Protein AF-A0A9E4PR63-F1 (afdb_monomer_lite)

pLDDT: mean 85.15, std 15.49, range [32.88, 98.56]

Secondary structure (DSSP, 8-state):
-HHHHHHHHHHHHHHHHHHHHHHHHHHHHHHHHHHHHHHHHHHHHHHHHHHHHHHHHHHHHHHHHHHHHHHHHHH-S---HHHHHHHHHHHHHH-TTEEEEEEEE-EETTTHHHHHHHHHHTT-TT---EEE-TTS-EEEPPP-SEE-B--EEES-TT-GGGTTBBGGGSHHHHHHHHHHHHHTS-EEPSSB--TT--SS--EEEEEEEEEPTTS--SSHHHHHHHEEEEEEEEEEHHHHHHHHHHHT---TTSPPPEEEEEETTS-GGG-EEEES-GGGGSTTSPPPSSEEEEEEEETTEEEEEEEE-S-SS--HHHHHHHHHHHHT-

Sequence (329 aa):
MISRLHLQGYYARVLLAAATGSVLSVGAFILILNFERNDIEENFQRTAGDRALALEHSIADNVEALEDIQSLYKASKDVERDEFRAFIEHELEESPGIQALEWIPRVLASERAAHEGAARKDGFPEYRIAERQTQGTMVPAGVREEYFPVYYVEPYEGNEAALGFDLASNPVRLEALNKSRDTGQGVATARITLVQETEDQFGFLVFQPIYRKGFPAETVAQRRENLAGFALGVFRITDMLEASLAQSSVETGGPGLDVSLYDRSAPREQQLLFTTNPVNGTAGQAPPHLSLSRTFDVAGRTWELVLASPDAGLSVWSIWQAWAALAGG

Foldseek 3Di:
DVVVVVVVVVVVVVVVVVVVVVVVLVVVLVVVVVVVVVVVQVVQCVVVVVLVVLLVVLLVLLLCLQVQVLVVQQVDPDAAQVNVQVSCVVVCVVNQQFPKKFWWFKAFLVCQVVLQVVLCVSPCVPAHQWEADPVLDTDHDDRDRIFGAGRHIPPCVLVVQRHNYGLCNDPQSVVQQLVCLQVQFKAKTFWDDDSSDPDPFTKMKIWHWHFAHPFDRPHSVSSVVGTGHTIMTIGTLVRSSVVSVVVPCPDPPDQDKWKWKFFPQDDPVRGTRDTPDPVQPDDPDDPAPHKDKDWDDDRNIIMIMMIGGPDPDDPPVVVVVSVVSVVVD

Radius of gyration: 30.5 Å; chains: 1; bounding box: 94×41×94 Å

Structure (mmCIF, N/CA/C/O backbone):
data_AF-A0A9E4PR63-F1
#
_entry.id   AF-A0A9E4PR63-F1
#
loop_
_atom_site.group_PDB
_atom_site.id
_atom_site.type_symbol
_atom_site.label_atom_id
_atom_site.label_alt_id
_atom_site.label_comp_id
_atom_site.label_asym_id
_atom_site.label_entity_id
_atom_site.label_seq_id
_atom_site.pdbx_PDB_ins_code
_atom_site.Cartn_x
_atom_site.Cartn_y
_atom_site.Cartn_z
_atom_site.occupancy
_atom_site.B_iso_or_equiv
_atom_site.auth_seq_id
_atom_site.auth_comp_id
_atom_site.auth_asym_id
_atom_site.auth_atom_id
_atom_site.pdbx_PDB_model_num
ATOM 1 N N . MET A 1 1 ? 66.408 -1.757 -68.295 1.00 53.34 1 MET A N 1
ATOM 2 C CA . MET A 1 1 ? 66.485 -1.483 -66.838 1.00 53.34 1 MET A CA 1
ATOM 3 C C . MET A 1 1 ? 65.610 -0.295 -66.402 1.00 53.34 1 MET A C 1
ATOM 5 O O . MET A 1 1 ? 64.990 -0.388 -65.354 1.00 53.34 1 MET A O 1
ATOM 9 N N . ILE A 1 2 ? 65.457 0.757 -67.222 1.00 55.44 2 ILE A N 1
ATOM 10 C CA . ILE A 1 2 ? 64.658 1.972 -66.922 1.00 55.44 2 ILE A CA 1
ATOM 11 C C . ILE A 1 2 ? 63.132 1.711 -66.812 1.00 55.44 2 ILE A C 1
ATOM 13 O O . ILE A 1 2 ? 62.450 2.336 -66.007 1.00 55.44 2 ILE A O 1
ATOM 17 N N . SER A 1 3 ? 62.594 0.723 -67.537 1.00 59.06 3 SER A N 1
ATOM 18 C CA . SER A 1 3 ? 61.158 0.371 -67.513 1.00 59.06 3 SER A CA 1
ATOM 19 C C . SER A 1 3 ? 60.666 -0.226 -66.176 1.00 59.06 3 SER A C 1
ATOM 21 O O . SER A 1 3 ? 59.530 0.031 -65.785 1.00 59.06 3 SER A O 1
ATOM 23 N N . ARG A 1 4 ? 61.509 -0.949 -65.417 1.00 57.03 4 ARG A N 1
ATOM 24 C CA . ARG A 1 4 ? 61.112 -1.526 -64.112 1.00 57.03 4 ARG A CA 1
ATOM 25 C C . ARG A 1 4 ? 60.970 -0.472 -63.007 1.00 57.03 4 ARG A C 1
ATOM 27 O O . ARG A 1 4 ? 60.071 -0.595 -62.186 1.00 57.03 4 ARG A O 1
ATOM 34 N N . LEU A 1 5 ? 61.803 0.573 -63.018 1.00 60.34 5 LEU A N 1
ATOM 35 C CA . LEU A 1 5 ? 61.769 1.661 -62.027 1.00 60.34 5 LEU A CA 1
ATOM 36 C C . LEU A 1 5 ? 60.506 2.529 -62.155 1.00 60.34 5 LEU A C 1
ATOM 38 O O . LEU A 1 5 ? 59.887 2.865 -61.148 1.00 60.34 5 LEU A O 1
ATOM 42 N N . HIS A 1 6 ? 60.071 2.829 -63.384 1.00 63.53 6 HIS A N 1
ATOM 43 C CA . HIS A 1 6 ? 58.809 3.545 -63.616 1.00 63.53 6 HIS A CA 1
ATOM 44 C C . HIS A 1 6 ? 57.580 2.725 -63.205 1.00 63.53 6 HIS A C 1
ATOM 46 O O . HIS A 1 6 ? 56.648 3.271 -62.615 1.00 63.53 6 HIS A O 1
ATOM 52 N N . LEU A 1 7 ? 57.597 1.415 -63.466 1.00 66.88 7 LEU A N 1
ATOM 53 C CA . LEU A 1 7 ? 56.509 0.517 -63.084 1.00 66.88 7 LEU A CA 1
ATOM 54 C C . LEU A 1 7 ? 56.395 0.394 -61.553 1.00 66.88 7 LEU A C 1
ATOM 56 O O . LEU A 1 7 ? 55.298 0.439 -61.005 1.00 66.88 7 LEU A O 1
ATOM 60 N N . GLN A 1 8 ? 57.529 0.324 -60.850 1.00 73.81 8 GLN A N 1
ATOM 61 C CA . GLN A 1 8 ? 57.582 0.239 -59.388 1.00 73.81 8 GLN A CA 1
ATOM 62 C C . GLN A 1 8 ? 57.053 1.514 -58.704 1.00 73.81 8 GLN A C 1
ATOM 64 O O . GLN A 1 8 ? 56.315 1.423 -57.725 1.00 73.81 8 GLN A O 1
ATOM 69 N N . GLY A 1 9 ? 57.353 2.699 -59.252 1.00 79.50 9 GLY A N 1
ATOM 70 C CA . GLY A 1 9 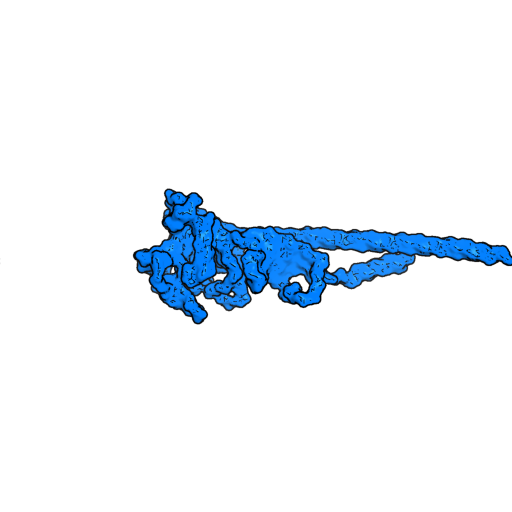? 56.802 3.970 -58.764 1.00 79.50 9 GLY A CA 1
ATOM 71 C C . GLY A 1 9 ? 55.295 4.129 -59.008 1.00 79.50 9 GLY A C 1
ATOM 72 O O . GLY A 1 9 ? 54.605 4.738 -58.192 1.00 79.50 9 GLY A O 1
ATOM 73 N N . TYR A 1 10 ? 54.767 3.558 -60.095 1.00 80.25 10 TYR A N 1
ATOM 74 C CA . TYR A 1 10 ? 53.327 3.527 -60.370 1.00 80.25 10 TYR A CA 1
ATOM 75 C C . TYR A 1 10 ? 52.579 2.643 -59.362 1.00 80.25 10 TYR A C 1
ATOM 77 O O . TYR A 1 10 ? 51.645 3.119 -58.717 1.00 80.25 10 TYR A O 1
ATOM 85 N N . TYR A 1 11 ? 53.037 1.404 -59.142 1.00 83.81 11 TYR A N 1
ATOM 86 C CA . TYR A 1 11 ? 52.425 0.507 -58.154 1.00 83.81 11 TYR A CA 1
ATOM 87 C C . TYR A 1 11 ? 52.483 1.075 -56.732 1.00 83.81 11 TYR A C 1
ATOM 89 O O . TYR A 1 11 ? 51.506 0.962 -55.999 1.00 83.81 11 TYR A O 1
ATOM 97 N N . ALA A 1 12 ? 53.574 1.750 -56.352 1.00 84.44 12 ALA A N 1
ATOM 98 C CA . ALA A 1 12 ? 53.681 2.397 -55.043 1.00 84.44 12 ALA A CA 1
ATOM 99 C C . ALA A 1 12 ? 52.611 3.486 -54.825 1.00 84.44 12 ALA A C 1
ATOM 101 O O . ALA A 1 12 ? 52.048 3.584 -53.738 1.00 84.44 12 ALA A O 1
ATOM 102 N N . ARG A 1 13 ? 52.286 4.280 -55.857 1.00 87.81 13 ARG A N 1
ATOM 103 C CA . ARG A 1 13 ? 51.234 5.312 -55.783 1.00 87.81 13 ARG A CA 1
ATOM 104 C C . ARG A 1 13 ? 49.835 4.707 -55.692 1.00 87.81 13 ARG A C 1
ATOM 106 O O . ARG A 1 13 ? 49.020 5.204 -54.922 1.00 87.81 13 ARG A O 1
ATOM 113 N N . VAL A 1 14 ? 49.575 3.634 -56.441 1.00 89.38 14 VAL A N 1
ATOM 114 C CA . VAL A 1 14 ? 48.296 2.905 -56.387 1.00 89.38 14 VAL A CA 1
ATOM 115 C C . VAL A 1 14 ? 48.096 2.265 -55.013 1.00 89.38 14 VAL A C 1
ATOM 117 O O . VAL A 1 14 ? 47.033 2.419 -54.420 1.00 89.38 14 VAL A O 1
ATOM 120 N N . LEU A 1 15 ? 49.129 1.611 -54.471 1.00 90.62 15 LEU A N 1
ATOM 121 C CA . LEU A 1 15 ? 49.080 1.014 -53.135 1.00 90.62 15 LEU A CA 1
ATOM 122 C C . LEU A 1 15 ? 48.884 2.065 -52.039 1.00 90.62 15 LEU A C 1
ATOM 124 O O . LEU A 1 15 ? 48.110 1.833 -51.118 1.00 90.62 15 LEU A O 1
ATOM 128 N N . LEU A 1 16 ? 49.537 3.227 -52.147 1.00 92.25 16 LEU A N 1
ATOM 129 C CA . LEU A 1 16 ? 49.348 4.323 -51.199 1.00 92.25 16 LEU A CA 1
ATOM 130 C C . LEU A 1 16 ? 47.910 4.856 -51.237 1.00 92.25 16 LEU A C 1
ATOM 132 O O . LEU A 1 16 ? 47.292 4.991 -50.189 1.00 92.25 16 LEU A O 1
ATOM 136 N N . ALA A 1 17 ? 47.365 5.106 -52.431 1.00 92.06 17 ALA A N 1
ATOM 137 C CA . ALA A 1 17 ? 45.987 5.566 -52.587 1.00 92.06 17 ALA A CA 1
ATOM 138 C C . ALA A 1 17 ? 44.977 4.550 -52.025 1.00 92.06 17 ALA A C 1
ATOM 140 O O . ALA A 1 17 ? 44.076 4.931 -51.281 1.00 92.06 17 ALA A O 1
ATOM 141 N N . ALA A 1 18 ? 45.170 3.258 -52.313 1.00 90.62 18 ALA A N 1
ATOM 142 C CA . ALA A 1 18 ? 44.334 2.185 -51.779 1.00 90.62 18 ALA A CA 1
ATOM 143 C C . ALA A 1 18 ? 44.428 2.079 -50.245 1.00 90.62 18 ALA A C 1
ATOM 145 O O . ALA A 1 18 ? 43.411 1.914 -49.571 1.00 90.62 18 ALA A O 1
ATOM 146 N N . ALA A 1 19 ? 45.631 2.223 -49.678 1.00 92.50 19 ALA A N 1
ATOM 147 C CA . ALA A 1 19 ? 45.837 2.220 -48.233 1.00 92.50 19 ALA A CA 1
ATOM 148 C C . ALA A 1 19 ? 45.161 3.422 -47.559 1.00 92.50 19 ALA A C 1
ATOM 150 O O . ALA A 1 19 ? 44.486 3.256 -46.547 1.00 92.50 19 ALA A O 1
ATOM 151 N N . THR A 1 20 ? 45.282 4.622 -48.134 1.00 93.75 20 THR A N 1
ATOM 152 C CA . THR A 1 20 ? 44.609 5.824 -47.623 1.00 93.75 20 THR A CA 1
ATOM 153 C C . THR A 1 20 ? 43.090 5.691 -47.691 1.00 93.75 20 THR A C 1
ATOM 155 O O . THR A 1 20 ? 42.427 5.975 -46.698 1.00 93.75 20 THR A O 1
ATOM 158 N N . GLY A 1 21 ? 42.541 5.208 -48.812 1.00 93.62 21 GLY A N 1
ATOM 159 C CA . GLY A 1 21 ? 41.107 4.936 -48.940 1.00 93.62 21 GLY A CA 1
ATOM 160 C C . GLY A 1 21 ? 40.619 3.938 -47.891 1.00 93.62 21 GLY A C 1
ATOM 161 O O . GLY A 1 21 ? 39.658 4.215 -47.185 1.00 93.62 21 GLY A O 1
ATOM 162 N N . SER A 1 22 ? 41.352 2.839 -47.693 1.00 92.50 22 SER A N 1
ATOM 163 C CA . SER A 1 22 ? 41.016 1.825 -46.683 1.00 92.50 22 SER A CA 1
ATOM 164 C C . SER A 1 22 ? 41.018 2.394 -45.261 1.00 92.50 22 SER A C 1
ATOM 166 O O . SER A 1 22 ? 40.100 2.129 -44.493 1.00 92.50 22 SER A O 1
ATOM 168 N N . VAL A 1 23 ? 42.020 3.207 -44.906 1.00 94.56 23 VAL A N 1
ATOM 169 C CA . VAL A 1 23 ? 42.099 3.851 -43.583 1.00 94.56 23 VAL A CA 1
ATOM 170 C C . VAL A 1 23 ? 40.949 4.834 -43.374 1.00 94.56 23 VAL A C 1
ATOM 172 O O . VAL A 1 23 ? 40.361 4.850 -42.294 1.00 94.56 23 VAL A O 1
ATOM 175 N N . LEU A 1 24 ? 40.601 5.628 -44.390 1.00 93.94 24 LEU A N 1
ATOM 176 C CA . LEU A 1 24 ? 39.474 6.559 -44.314 1.00 93.94 24 LEU A CA 1
ATOM 177 C C . LEU A 1 24 ? 38.140 5.819 -44.176 1.00 93.94 24 LEU A C 1
ATOM 179 O O . LEU A 1 24 ? 37.345 6.192 -43.317 1.00 93.94 24 LEU A O 1
ATOM 183 N N . SER A 1 25 ? 37.918 4.750 -44.944 1.00 90.75 25 SER A N 1
ATOM 184 C CA . SER A 1 25 ? 36.696 3.943 -44.855 1.00 90.75 25 SER A CA 1
ATOM 185 C C . SER A 1 25 ? 36.571 3.236 -43.507 1.00 90.75 25 SER A C 1
ATOM 187 O O . SER A 1 25 ? 35.507 3.277 -42.898 1.00 90.75 25 SER A O 1
ATOM 189 N N . VAL A 1 26 ? 37.656 2.648 -42.987 1.00 91.06 26 VAL A N 1
ATOM 190 C CA . VAL A 1 26 ? 37.665 2.035 -41.646 1.00 91.06 26 VAL A CA 1
ATOM 191 C C . VAL A 1 26 ? 37.441 3.090 -40.560 1.00 91.06 26 VAL A C 1
ATOM 193 O O . VAL A 1 26 ? 36.681 2.852 -39.626 1.00 91.06 26 VAL A O 1
ATOM 196 N N . GLY A 1 27 ? 38.055 4.270 -40.681 1.00 91.69 27 GLY A N 1
ATOM 197 C CA . GLY A 1 27 ? 37.845 5.378 -39.749 1.00 91.69 27 GLY A CA 1
ATOM 198 C C . GLY A 1 27 ? 36.398 5.877 -39.746 1.00 91.69 27 GLY A C 1
ATOM 199 O O . GLY A 1 27 ? 35.803 6.010 -38.679 1.00 91.69 27 GLY A O 1
ATOM 200 N N . ALA A 1 28 ? 35.811 6.092 -40.926 1.00 87.56 28 ALA A N 1
ATOM 201 C CA . ALA A 1 28 ? 34.408 6.473 -41.076 1.00 87.56 28 ALA A CA 1
ATOM 202 C C . ALA A 1 28 ? 33.469 5.398 -40.512 1.00 87.56 28 ALA A C 1
ATOM 204 O O . ALA A 1 28 ? 32.545 5.724 -39.776 1.00 87.56 28 ALA A O 1
ATOM 205 N N . PHE A 1 29 ? 33.753 4.122 -40.781 1.00 83.00 29 PHE A N 1
ATOM 206 C CA . PHE A 1 29 ? 33.003 2.994 -40.233 1.00 83.00 29 PHE A CA 1
ATOM 207 C C . PHE A 1 29 ? 33.039 2.962 -38.698 1.00 83.00 29 PHE A 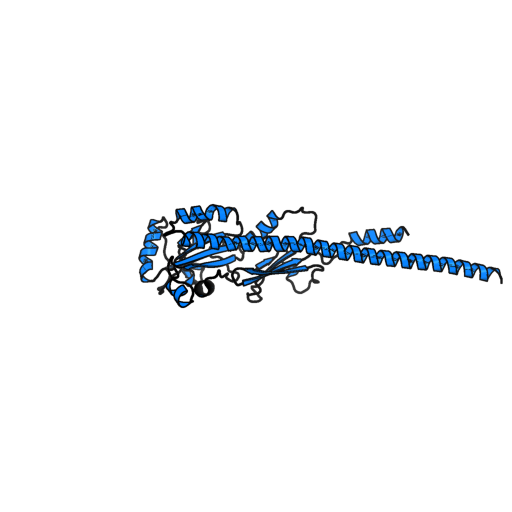C 1
ATOM 209 O O . PHE A 1 29 ? 31.994 2.848 -38.069 1.00 83.00 29 PHE A O 1
ATOM 216 N N . ILE A 1 30 ? 34.211 3.140 -38.078 1.00 84.00 30 ILE A N 1
ATOM 217 C CA . ILE A 1 30 ? 34.334 3.201 -36.611 1.00 84.00 30 ILE A CA 1
ATOM 218 C C . ILE A 1 30 ? 33.560 4.397 -36.037 1.00 84.00 30 ILE A C 1
ATOM 220 O O . ILE A 1 30 ? 32.917 4.265 -34.997 1.00 84.00 30 ILE A O 1
ATOM 224 N N . LEU A 1 31 ? 33.601 5.561 -36.695 1.00 88.00 31 LEU A N 1
ATOM 225 C CA . LEU A 1 31 ? 32.847 6.740 -36.260 1.00 88.00 31 LEU A CA 1
ATOM 226 C C . LEU A 1 31 ? 31.333 6.523 -36.353 1.00 88.00 31 LEU A C 1
ATOM 228 O O . LEU A 1 31 ? 30.631 6.873 -35.409 1.00 88.00 31 LEU A O 1
ATOM 232 N N . ILE A 1 32 ? 30.851 5.919 -37.443 1.00 85.06 32 ILE A N 1
ATOM 233 C CA . ILE A 1 32 ? 29.434 5.576 -37.628 1.00 85.06 32 ILE A CA 1
ATOM 234 C C . ILE A 1 32 ? 28.992 4.578 -36.558 1.00 85.06 32 ILE A C 1
ATOM 236 O O . ILE A 1 32 ? 28.011 4.837 -35.873 1.00 85.06 32 ILE A O 1
ATOM 240 N N . LEU A 1 33 ? 29.759 3.508 -36.326 1.00 80.62 33 LEU A N 1
ATOM 241 C CA . LEU A 1 33 ? 29.443 2.531 -35.280 1.00 80.62 33 LEU A CA 1
ATOM 242 C C . LEU A 1 33 ? 29.401 3.154 -33.879 1.00 80.62 33 LEU A C 1
ATOM 244 O O . LEU A 1 33 ? 28.540 2.807 -33.072 1.00 80.62 33 LEU A O 1
ATOM 248 N N . ASN A 1 34 ? 30.327 4.064 -33.568 1.00 82.38 34 ASN A N 1
ATOM 249 C CA . ASN A 1 34 ? 30.332 4.758 -32.280 1.00 82.38 34 ASN A CA 1
ATOM 250 C C . ASN A 1 34 ? 29.136 5.708 -32.144 1.00 82.38 34 ASN A C 1
ATOM 252 O O . ASN A 1 34 ? 28.550 5.789 -31.068 1.00 82.38 34 ASN A O 1
ATOM 256 N N . PHE A 1 35 ? 28.775 6.415 -33.218 1.00 79.12 35 PHE A N 1
ATOM 257 C CA . PHE A 1 35 ? 27.614 7.300 -33.232 1.00 79.12 35 PHE A CA 1
ATOM 258 C C . PHE A 1 35 ? 26.311 6.511 -33.066 1.00 79.12 35 PHE A C 1
ATOM 260 O O . PHE A 1 35 ? 25.528 6.836 -32.183 1.00 79.12 35 PHE A O 1
ATOM 267 N N . GLU A 1 36 ? 26.127 5.433 -33.832 1.00 78.81 36 GLU A N 1
ATOM 268 C CA . GLU A 1 36 ? 24.973 4.532 -33.711 1.00 78.81 36 GLU A CA 1
ATOM 269 C C . GLU A 1 36 ? 24.860 3.947 -32.301 1.00 78.81 36 GLU A C 1
ATOM 271 O O . GLU A 1 36 ? 23.777 3.923 -31.725 1.00 78.81 36 GLU A O 1
ATOM 276 N N . ARG A 1 37 ? 25.977 3.514 -31.703 1.00 79.31 37 ARG A N 1
ATOM 277 C CA . ARG A 1 37 ? 25.971 2.979 -30.337 1.00 79.31 37 ARG A CA 1
ATOM 278 C C . ARG A 1 37 ? 25.548 4.024 -29.304 1.00 79.31 37 ARG A C 1
ATOM 280 O O . ARG A 1 37 ? 24.780 3.692 -28.406 1.00 79.31 37 ARG A O 1
ATOM 287 N N . ASN A 1 38 ? 26.058 5.249 -29.415 1.00 82.69 38 ASN A N 1
ATOM 288 C CA . ASN A 1 38 ? 25.698 6.331 -28.499 1.00 82.69 38 ASN A CA 1
ATOM 289 C C . ASN A 1 38 ? 24.229 6.734 -28.663 1.00 82.69 38 ASN A C 1
ATOM 291 O O . ASN A 1 38 ? 23.546 6.915 -27.664 1.00 82.69 38 ASN A O 1
ATOM 295 N N . ASP A 1 39 ? 23.739 6.821 -29.900 1.00 80.81 39 ASP A N 1
ATOM 296 C CA . ASP A 1 39 ? 22.342 7.154 -30.192 1.00 80.81 39 ASP A CA 1
ATOM 297 C C . ASP A 1 39 ? 21.380 6.090 -29.637 1.00 80.81 39 ASP A C 1
ATOM 299 O O . ASP A 1 39 ? 20.393 6.416 -28.978 1.00 80.81 39 ASP A O 1
ATOM 303 N N . ILE A 1 40 ? 21.720 4.804 -29.799 1.00 82.25 40 ILE A N 1
ATOM 304 C CA . ILE A 1 40 ? 20.965 3.685 -29.219 1.00 82.25 40 ILE A CA 1
ATOM 305 C C . ILE A 1 40 ? 20.946 3.760 -27.684 1.00 82.25 40 ILE A C 1
ATOM 307 O O . ILE A 1 40 ? 19.883 3.592 -27.085 1.00 82.25 40 ILE A O 1
ATOM 311 N N . GLU A 1 41 ? 22.092 4.008 -27.042 1.00 84.19 41 GLU A N 1
ATOM 312 C CA . GLU A 1 41 ? 22.178 4.138 -25.581 1.00 84.19 41 GLU A CA 1
ATOM 313 C C . GLU A 1 41 ? 21.361 5.335 -25.083 1.00 84.19 41 GLU A C 1
ATOM 315 O O . GLU A 1 41 ? 20.540 5.181 -24.186 1.00 84.19 41 GLU A O 1
ATOM 320 N N . GLU A 1 42 ? 21.525 6.521 -25.671 1.00 85.75 42 GLU A N 1
ATOM 321 C CA . GLU A 1 42 ? 20.788 7.720 -25.259 1.00 85.75 42 GLU A CA 1
ATOM 322 C C . GLU A 1 42 ? 19.278 7.559 -25.459 1.00 85.75 42 GLU A C 1
ATOM 324 O O . GLU A 1 42 ? 18.489 7.951 -24.593 1.00 85.75 42 GLU A O 1
ATOM 329 N N . ASN A 1 43 ? 18.860 6.955 -26.575 1.00 84.31 43 ASN A N 1
ATOM 330 C CA . ASN A 1 43 ? 17.454 6.680 -26.833 1.00 84.31 43 ASN A CA 1
ATOM 331 C C . ASN A 1 43 ? 16.883 5.652 -25.848 1.00 84.31 43 ASN A C 1
ATOM 333 O O . ASN A 1 43 ? 15.766 5.831 -25.354 1.00 84.31 43 ASN A O 1
ATOM 337 N N . PHE A 1 44 ? 17.653 4.610 -25.518 1.00 85.81 44 PHE A N 1
ATOM 338 C CA . PHE A 1 44 ? 17.289 3.653 -24.479 1.00 85.81 44 PHE A CA 1
ATOM 339 C C . PHE A 1 44 ? 17.155 4.339 -23.118 1.00 85.81 44 PHE A C 1
ATOM 341 O O . PHE A 1 44 ? 16.114 4.208 -22.487 1.00 85.81 44 PHE A O 1
ATOM 348 N N . GLN A 1 45 ? 18.157 5.108 -22.681 1.00 88.62 45 GLN A N 1
ATOM 349 C CA . GLN A 1 45 ? 18.154 5.784 -21.379 1.00 88.62 45 GLN A CA 1
ATOM 350 C C . GLN A 1 45 ? 16.971 6.746 -21.240 1.00 88.62 45 GLN A C 1
ATOM 352 O O . GLN A 1 45 ? 16.338 6.788 -20.188 1.00 88.62 45 GLN A O 1
ATOM 357 N N . ARG A 1 46 ? 16.632 7.482 -22.307 1.00 87.50 46 ARG A N 1
ATOM 358 C CA . ARG A 1 46 ? 15.455 8.359 -22.336 1.00 87.50 46 ARG A CA 1
ATOM 359 C C . ARG A 1 46 ? 14.162 7.555 -22.218 1.00 87.50 46 ARG A C 1
ATOM 361 O O . ARG A 1 46 ? 13.390 7.778 -21.296 1.00 87.50 46 ARG A O 1
ATOM 368 N N . THR A 1 47 ? 13.971 6.571 -23.095 1.00 85.31 47 THR A N 1
ATOM 369 C CA . THR A 1 47 ? 12.736 5.772 -23.146 1.00 85.31 47 THR A CA 1
ATOM 370 C C . THR A 1 47 ? 12.530 4.963 -21.863 1.00 85.31 47 THR A C 1
ATOM 372 O O . THR A 1 47 ? 11.444 4.967 -21.287 1.00 85.31 47 THR A O 1
ATOM 375 N N . ALA A 1 48 ? 13.578 4.293 -21.380 1.00 87.94 48 ALA A N 1
ATOM 376 C CA . ALA A 1 48 ? 13.548 3.547 -20.131 1.00 87.94 48 ALA A CA 1
ATOM 377 C C . ALA A 1 48 ? 13.382 4.479 -18.927 1.00 87.94 48 ALA A C 1
ATOM 379 O O . ALA A 1 48 ? 12.670 4.132 -17.992 1.00 87.94 48 ALA A O 1
ATOM 380 N N . GLY A 1 49 ? 14.000 5.663 -18.951 1.00 90.75 49 GLY A N 1
ATOM 381 C CA . GLY A 1 49 ? 13.885 6.666 -17.895 1.00 90.75 49 GLY A CA 1
ATOM 382 C C . GLY A 1 49 ? 12.462 7.191 -17.743 1.00 90.75 49 GLY A C 1
ATOM 383 O O . GLY A 1 49 ? 11.925 7.167 -16.636 1.00 90.75 49 GLY A O 1
ATOM 384 N N . ASP A 1 50 ? 11.844 7.596 -18.852 1.00 87.94 50 ASP A N 1
ATOM 385 C CA . ASP A 1 50 ? 10.463 8.085 -18.885 1.00 87.94 50 ASP A CA 1
ATOM 386 C C . ASP A 1 50 ? 9.486 6.986 -18.447 1.00 87.94 50 ASP A C 1
ATOM 388 O O . ASP A 1 50 ? 8.586 7.221 -17.638 1.00 87.94 50 ASP A O 1
ATOM 392 N N . ARG A 1 51 ? 9.709 5.747 -18.907 1.00 86.62 51 ARG A N 1
ATOM 393 C CA . ARG A 1 51 ? 8.898 4.590 -18.514 1.00 86.62 51 ARG A CA 1
ATOM 394 C C . ARG A 1 51 ? 9.044 4.248 -17.034 1.00 86.62 51 ARG A C 1
ATOM 396 O O . ARG A 1 51 ? 8.050 3.948 -16.381 1.00 86.62 51 ARG A O 1
ATOM 403 N N . ALA A 1 52 ? 10.266 4.285 -16.509 1.00 90.56 52 ALA A N 1
ATOM 404 C CA . ALA A 1 52 ? 10.529 3.997 -15.108 1.00 90.56 52 ALA A CA 1
ATOM 405 C C . ALA A 1 52 ? 9.871 5.030 -14.190 1.00 90.56 52 ALA A C 1
ATOM 407 O O . ALA A 1 52 ? 9.268 4.647 -13.197 1.00 90.56 52 ALA A O 1
ATOM 408 N N . LEU A 1 53 ? 9.935 6.315 -14.557 1.00 90.69 53 LEU A N 1
ATOM 409 C CA . LEU A 1 53 ? 9.251 7.393 -13.843 1.00 90.69 53 LEU A CA 1
ATOM 410 C C . LEU A 1 53 ? 7.729 7.217 -13.849 1.00 90.69 53 LEU A C 1
ATOM 412 O O . LEU A 1 53 ? 7.102 7.376 -12.810 1.00 90.69 53 LEU A O 1
ATOM 416 N N . ALA A 1 54 ? 7.137 6.859 -14.991 1.00 87.56 54 ALA A N 1
ATOM 417 C CA . ALA A 1 54 ? 5.696 6.624 -15.081 1.00 87.56 54 ALA A CA 1
ATOM 418 C C . ALA A 1 54 ? 5.236 5.455 -14.190 1.00 87.56 54 ALA A C 1
ATOM 420 O O . ALA A 1 54 ? 4.207 5.553 -13.525 1.00 87.56 54 ALA A O 1
ATOM 421 N N . LEU A 1 55 ? 6.015 4.369 -14.145 1.00 89.31 55 LEU A N 1
ATOM 422 C CA . LEU A 1 55 ? 5.735 3.220 -13.278 1.00 89.31 55 LEU A CA 1
ATOM 423 C C . LEU A 1 55 ? 5.924 3.569 -11.796 1.00 89.31 55 LEU A C 1
ATOM 425 O O . LEU A 1 55 ? 5.091 3.203 -10.975 1.00 89.31 55 LEU A O 1
ATOM 429 N N . GLU A 1 56 ? 6.995 4.290 -11.460 1.00 91.75 56 GLU A N 1
ATOM 430 C CA . GLU A 1 56 ? 7.275 4.772 -10.102 1.00 91.75 56 GLU A CA 1
ATOM 431 C C . GLU A 1 56 ? 6.141 5.671 -9.587 1.00 91.75 56 GLU A C 1
ATOM 433 O O . GLU A 1 56 ? 5.627 5.429 -8.497 1.00 91.75 56 GLU A O 1
ATOM 438 N N . HIS A 1 57 ? 5.697 6.645 -10.389 1.00 89.31 57 HIS A N 1
ATOM 439 C CA . HIS A 1 57 ? 4.568 7.510 -10.039 1.00 89.31 57 HIS A CA 1
ATOM 440 C C . HIS A 1 57 ? 3.269 6.725 -9.898 1.00 89.31 57 HIS A C 1
ATOM 442 O O . HIS A 1 57 ? 2.603 6.861 -8.885 1.00 89.31 57 HIS A O 1
ATOM 448 N N . SER A 1 58 ? 2.953 5.831 -10.837 1.00 86.75 58 SER A N 1
ATOM 449 C CA . SER A 1 58 ? 1.733 5.026 -10.742 1.00 86.75 58 SER A CA 1
ATOM 450 C C . SER A 1 58 ? 1.686 4.203 -9.449 1.00 86.75 58 SER A C 1
ATOM 452 O O . SER A 1 58 ? 0.647 4.156 -8.797 1.00 86.75 58 SER A O 1
ATOM 454 N N . ILE A 1 59 ? 2.807 3.608 -9.025 1.00 89.50 59 ILE A N 1
ATOM 455 C CA . ILE A 1 59 ? 2.886 2.892 -7.742 1.00 89.50 59 ILE A CA 1
ATOM 456 C C . ILE A 1 59 ? 2.684 3.850 -6.561 1.00 89.50 59 ILE A C 1
ATOM 458 O O . ILE A 1 59 ? 1.983 3.501 -5.612 1.00 89.50 59 ILE A O 1
ATOM 462 N N . ALA A 1 60 ? 3.302 5.032 -6.603 1.00 89.69 60 ALA A N 1
ATOM 463 C CA . ALA A 1 60 ? 3.173 6.031 -5.548 1.00 89.69 60 ALA A CA 1
ATOM 464 C C . ALA A 1 60 ? 1.726 6.530 -5.407 1.00 89.69 60 ALA A C 1
ATOM 466 O O . ALA A 1 60 ? 1.201 6.497 -4.296 1.00 89.69 60 ALA A O 1
ATOM 467 N N . ASP A 1 61 ? 1.071 6.878 -6.517 1.00 87.56 61 ASP A N 1
ATOM 468 C CA . ASP A 1 61 ? -0.306 7.384 -6.559 1.00 87.56 61 ASP A CA 1
ATOM 469 C C . ASP A 1 61 ? -1.283 6.369 -5.938 1.00 87.56 61 ASP A C 1
ATOM 471 O O . ASP A 1 61 ? -2.075 6.705 -5.060 1.00 87.56 61 ASP A O 1
ATOM 475 N N . ASN A 1 62 ? -1.143 5.083 -6.294 1.00 87.19 62 ASN A N 1
ATOM 476 C CA . ASN A 1 62 ? -1.958 4.004 -5.722 1.00 87.19 62 ASN A CA 1
ATOM 477 C C . ASN A 1 62 ? -1.797 3.914 -4.189 1.00 87.19 62 ASN A C 1
ATOM 479 O O . ASN A 1 62 ? -2.747 3.616 -3.467 1.00 87.19 62 ASN A O 1
ATOM 483 N N . VAL A 1 63 ? -0.591 4.150 -3.662 1.00 88.00 63 VAL A N 1
ATOM 484 C CA . VAL A 1 63 ? -0.334 4.113 -2.213 1.00 88.00 63 VAL A CA 1
ATOM 485 C C . VAL A 1 63 ? -0.825 5.386 -1.513 1.00 88.00 63 VAL A C 1
ATOM 487 O O . VAL A 1 63 ? -1.288 5.303 -0.370 1.00 88.00 63 VAL A O 1
ATOM 490 N N . GLU A 1 64 ? -0.754 6.540 -2.180 1.00 86.19 64 GLU A N 1
ATOM 491 C CA . GLU A 1 64 ? -1.192 7.841 -1.658 1.00 86.19 64 GLU A CA 1
ATOM 492 C C . GLU A 1 64 ? -2.708 7.898 -1.412 1.00 86.19 64 GLU A C 1
ATOM 494 O O . GLU A 1 64 ? -3.133 8.544 -0.455 1.00 86.19 64 GLU A O 1
ATOM 499 N N . ALA A 1 65 ? -3.510 7.098 -2.127 1.00 85.19 65 ALA A N 1
ATOM 500 C CA . ALA A 1 65 ? -4.946 6.898 -1.871 1.00 85.19 65 ALA A CA 1
ATOM 501 C C . ALA A 1 65 ? -5.296 6.627 -0.386 1.00 85.19 65 ALA A C 1
ATOM 503 O O . ALA A 1 65 ? -6.381 6.946 0.108 1.00 85.19 65 ALA A O 1
ATOM 504 N N . LEU A 1 66 ? -4.371 6.042 0.385 1.00 87.50 66 LEU A N 1
ATOM 505 C CA . LEU A 1 66 ? -4.570 5.784 1.816 1.00 87.50 66 LEU A CA 1
ATOM 506 C C . LEU A 1 66 ? -4.454 7.033 2.695 1.00 87.50 66 LEU A C 1
ATOM 508 O O . LEU A 1 66 ? -4.992 7.057 3.812 1.00 87.50 66 LEU A O 1
ATOM 512 N N . GLU A 1 67 ? -3.762 8.067 2.229 1.00 86.38 67 GLU A N 1
ATOM 513 C CA . GLU A 1 67 ? -3.695 9.360 2.906 1.00 86.38 67 GLU A CA 1
ATOM 514 C C . GLU A 1 67 ? -5.048 10.080 2.872 1.00 86.38 67 GLU A C 1
ATOM 516 O O . GLU A 1 67 ? -5.426 10.730 3.857 1.00 86.38 67 GLU A O 1
ATOM 521 N N . ASP A 1 68 ? -5.835 9.873 1.817 1.00 86.75 68 ASP A N 1
ATOM 522 C CA . ASP A 1 68 ? -7.182 10.430 1.691 1.00 86.75 68 ASP A CA 1
ATOM 523 C C . ASP A 1 68 ? -8.148 9.824 2.705 1.00 86.75 68 ASP A C 1
ATOM 525 O O . ASP A 1 68 ? -8.877 10.550 3.390 1.00 86.75 68 ASP A O 1
ATOM 529 N N . ILE A 1 69 ? -8.080 8.508 2.926 1.00 89.69 69 ILE A N 1
ATOM 530 C CA . ILE A 1 69 ? -8.854 7.853 3.990 1.00 89.69 69 ILE A CA 1
ATOM 531 C C . ILE A 1 69 ? -8.423 8.386 5.361 1.00 89.69 69 ILE A C 1
ATOM 533 O O . ILE A 1 69 ? -9.263 8.694 6.212 1.00 89.69 69 ILE A O 1
ATOM 537 N N . GLN A 1 70 ? -7.120 8.559 5.602 1.00 88.81 70 GLN A N 1
ATOM 538 C CA . GLN A 1 70 ? -6.658 9.171 6.850 1.00 88.81 70 GLN A CA 1
ATOM 539 C C . GLN A 1 70 ? -7.234 10.588 7.030 1.00 88.81 70 GLN A C 1
ATOM 541 O O . GLN A 1 70 ? -7.609 10.967 8.147 1.00 88.81 70 GLN A O 1
ATOM 546 N N . SER A 1 71 ? -7.323 11.365 5.952 1.00 89.44 71 SER A N 1
ATOM 547 C CA . SER A 1 71 ? -7.898 12.711 5.950 1.00 89.44 71 SER A CA 1
ATOM 548 C C . SER A 1 71 ? -9.402 12.703 6.235 1.00 89.44 71 SER A C 1
ATOM 550 O O . SER A 1 71 ? -9.852 13.504 7.063 1.00 89.44 71 SER A O 1
ATOM 552 N N . LEU A 1 72 ? -10.157 11.753 5.673 1.00 91.81 72 LEU A N 1
ATOM 553 C CA . LEU A 1 72 ? -11.575 11.539 5.980 1.00 91.81 72 LEU A CA 1
ATOM 554 C C . LEU A 1 72 ? -11.794 11.341 7.488 1.00 91.81 72 LEU A C 1
ATOM 556 O O . LEU A 1 72 ? -12.556 12.081 8.112 1.00 91.81 72 LEU A O 1
ATOM 560 N N . TYR A 1 73 ? -11.062 10.416 8.116 1.00 90.94 73 TYR A N 1
ATOM 561 C CA . TYR A 1 73 ? -11.206 10.147 9.555 1.00 90.94 73 TYR A CA 1
ATOM 562 C C . TYR A 1 73 ? -10.716 11.298 10.447 1.00 90.94 73 TYR A C 1
ATOM 564 O O . TYR A 1 73 ? -11.223 11.490 11.554 1.00 90.94 73 TYR A O 1
ATOM 572 N N . LYS A 1 74 ? -9.749 12.103 9.988 1.00 87.56 74 LYS A N 1
ATOM 573 C CA . LYS A 1 74 ? -9.337 13.332 10.689 1.00 87.56 74 LYS A CA 1
ATOM 574 C C . LYS A 1 74 ? -10.419 14.415 10.618 1.00 87.56 74 LYS A C 1
ATOM 576 O O . LYS A 1 74 ? -10.605 15.169 11.583 1.00 87.56 74 LYS A O 1
ATOM 581 N N . ALA A 1 75 ? -11.122 14.526 9.495 1.00 89.88 75 ALA A N 1
ATOM 582 C CA . ALA A 1 75 ? -12.150 15.539 9.276 1.00 89.88 75 ALA A CA 1
ATOM 583 C C . ALA A 1 75 ? -13.470 15.185 9.978 1.00 89.88 75 ALA A C 1
ATOM 585 O O . ALA A 1 75 ? -14.073 16.055 10.618 1.00 89.88 75 ALA A O 1
ATOM 586 N N . SER A 1 76 ? -13.853 13.913 9.954 1.00 90.12 76 SER A N 1
ATOM 587 C CA . SER A 1 76 ? -15.130 13.418 10.467 1.00 90.12 76 SER A CA 1
ATOM 588 C C . SER A 1 76 ? -15.122 13.159 11.979 1.00 90.12 76 SER A C 1
ATOM 590 O O . SER A 1 76 ? -14.089 13.230 12.650 1.00 90.12 76 SER A O 1
ATOM 592 N N . LYS A 1 77 ? -16.314 12.957 12.552 1.00 85.06 77 LYS A N 1
ATOM 593 C CA . LYS A 1 77 ? -16.474 12.473 13.937 1.00 85.06 77 LYS A CA 1
ATOM 594 C C . LYS A 1 77 ? -16.576 10.955 13.954 1.00 85.06 77 LYS A C 1
ATOM 596 O O . LYS A 1 77 ? -15.826 10.311 14.673 1.00 85.06 77 LYS A O 1
ATOM 601 N N . ASP A 1 78 ? -17.459 10.456 13.104 1.00 86.94 78 ASP A N 1
ATOM 602 C CA . ASP A 1 78 ? -17.673 9.059 12.773 1.00 86.94 78 ASP A CA 1
ATOM 603 C C . ASP A 1 78 ? -17.780 8.980 11.243 1.00 86.94 78 ASP A C 1
ATOM 605 O O . ASP A 1 78 ? -18.035 10.001 10.598 1.00 86.94 78 ASP A O 1
ATOM 609 N N . VAL A 1 79 ? -17.526 7.804 10.677 1.00 93.12 79 VAL A N 1
ATOM 610 C CA . VAL A 1 79 ? -17.660 7.537 9.239 1.00 93.12 79 VAL A CA 1
ATOM 611 C C . VAL A 1 79 ? -18.567 6.325 9.094 1.00 93.12 79 VAL A C 1
ATOM 613 O O . VAL A 1 79 ? -18.209 5.223 9.530 1.00 93.12 79 VAL A O 1
ATOM 616 N N . GLU A 1 80 ? -19.749 6.530 8.524 1.00 93.75 80 GLU A N 1
ATOM 617 C CA . GLU A 1 80 ? -20.690 5.451 8.233 1.00 93.75 80 GLU A CA 1
ATOM 618 C C . GLU A 1 80 ? -20.240 4.653 7.001 1.00 93.75 80 GLU A C 1
ATOM 620 O O . GLU A 1 80 ? -19.449 5.119 6.181 1.00 93.75 80 GLU A O 1
ATOM 625 N N . ARG A 1 81 ? -20.731 3.419 6.857 1.00 93.12 81 ARG A N 1
ATOM 626 C CA . ARG A 1 81 ? -20.319 2.526 5.763 1.00 93.12 81 ARG A CA 1
ATOM 627 C C . ARG A 1 81 ? -20.603 3.112 4.379 1.00 93.12 81 ARG A C 1
ATOM 629 O O . ARG A 1 81 ? -19.744 3.041 3.506 1.00 93.12 81 ARG A O 1
ATOM 636 N N . ASP A 1 82 ? -21.787 3.690 4.193 1.00 93.75 82 ASP A N 1
ATOM 637 C CA . ASP A 1 82 ? -22.178 4.285 2.912 1.00 93.75 82 ASP A CA 1
ATOM 638 C C . ASP A 1 82 ? -21.353 5.545 2.604 1.00 93.75 82 ASP A C 1
ATOM 640 O O . ASP A 1 82 ? -21.013 5.785 1.448 1.00 93.75 82 ASP A O 1
ATOM 644 N N . GLU A 1 83 ? -20.959 6.310 3.631 1.00 94.69 83 GLU A N 1
ATOM 645 C CA . GLU A 1 83 ? -20.045 7.451 3.481 1.00 94.69 83 GLU A CA 1
ATOM 646 C C . GLU A 1 83 ? -18.640 6.991 3.089 1.00 94.69 83 GLU A C 1
ATOM 648 O O . GLU A 1 83 ? -18.031 7.583 2.202 1.00 94.69 83 GLU A O 1
ATOM 653 N N . PHE A 1 84 ? -18.135 5.923 3.720 1.00 95.06 84 PHE A N 1
ATOM 654 C CA . PHE A 1 84 ? -16.850 5.326 3.364 1.00 95.06 84 PHE A CA 1
ATOM 655 C C . PHE A 1 84 ? -16.847 4.882 1.902 1.00 95.06 84 PHE A C 1
ATOM 657 O O . PHE A 1 84 ? -15.951 5.279 1.165 1.00 95.06 84 PHE A O 1
ATOM 664 N N . ARG A 1 85 ? -17.874 4.135 1.467 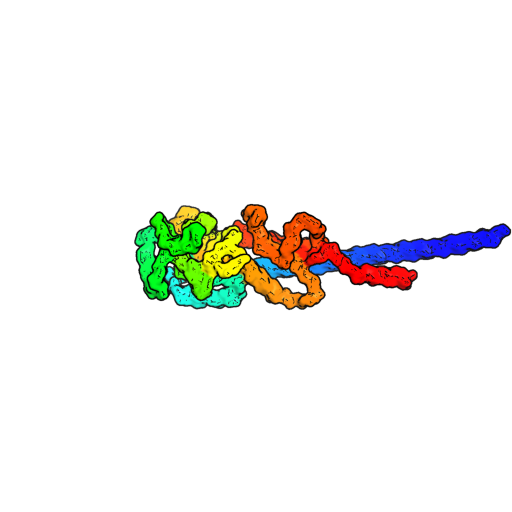1.00 94.56 85 ARG A N 1
ATOM 665 C CA . ARG A 1 85 ? -18.022 3.693 0.071 1.00 94.56 85 ARG A CA 1
ATOM 666 C C . ARG A 1 85 ? -18.047 4.871 -0.896 1.00 94.56 85 ARG A C 1
ATOM 668 O O . ARG A 1 85 ? -17.263 4.891 -1.835 1.00 94.56 85 ARG A O 1
ATOM 675 N N . ALA A 1 86 ? -18.921 5.847 -0.654 1.00 94.00 86 ALA A N 1
ATOM 676 C CA . ALA A 1 86 ? -19.070 7.001 -1.536 1.00 94.00 86 ALA A CA 1
ATOM 677 C C . ALA A 1 86 ? -17.788 7.845 -1.627 1.00 94.00 86 ALA A C 1
ATOM 679 O O . ALA A 1 86 ? -17.543 8.485 -2.644 1.00 94.00 86 ALA A O 1
ATOM 680 N N . PHE A 1 87 ? -16.971 7.864 -0.569 1.00 93.94 87 PHE A N 1
ATOM 681 C CA . PHE A 1 87 ? -15.718 8.612 -0.554 1.00 93.94 87 PHE A CA 1
ATOM 682 C C . PHE A 1 87 ? -14.637 7.984 -1.446 1.00 93.94 87 PHE A C 1
ATOM 684 O O . PHE A 1 87 ? -13.915 8.718 -2.112 1.00 93.94 87 PHE A O 1
ATOM 691 N N . ILE A 1 88 ? -14.525 6.653 -1.469 1.00 93.06 88 ILE A N 1
ATOM 692 C CA . ILE A 1 88 ? -13.444 5.941 -2.177 1.00 93.06 88 ILE A CA 1
ATOM 693 C C . ILE A 1 88 ? -13.832 5.411 -3.561 1.00 93.06 88 ILE A C 1
ATOM 695 O O . ILE A 1 88 ? -12.973 4.892 -4.264 1.00 93.06 88 ILE A O 1
ATOM 699 N N . GLU A 1 89 ? -15.107 5.505 -3.949 1.00 91.31 89 GLU A N 1
ATOM 700 C CA . GLU A 1 89 ? -15.612 4.995 -5.233 1.00 91.31 89 GLU A CA 1
ATOM 701 C C . GLU A 1 89 ? -14.802 5.536 -6.419 1.00 91.31 89 GLU A C 1
ATOM 703 O O . GLU A 1 89 ? -14.310 4.756 -7.227 1.00 91.31 89 GLU A O 1
ATOM 708 N N . HIS A 1 90 ? -14.574 6.852 -6.464 1.00 89.56 90 HIS A N 1
ATOM 709 C CA . HIS A 1 90 ? -13.787 7.477 -7.531 1.00 89.56 90 HIS A CA 1
ATOM 710 C C . HIS A 1 90 ? -12.318 7.028 -7.529 1.00 89.56 90 HIS A C 1
ATOM 712 O O . HIS A 1 90 ? -11.748 6.786 -8.586 1.00 89.56 90 HIS A O 1
ATOM 718 N N . GLU A 1 91 ? -11.718 6.875 -6.347 1.00 88.06 91 GLU A N 1
ATOM 719 C CA . GLU A 1 91 ? -10.323 6.446 -6.212 1.00 88.06 91 GLU A CA 1
ATOM 720 C C . GLU A 1 91 ? -10.123 5.023 -6.750 1.00 88.06 91 GLU A C 1
ATOM 722 O O . GLU A 1 91 ? -9.176 4.749 -7.479 1.00 88.06 91 GLU A O 1
ATOM 727 N N . LEU A 1 92 ? -11.059 4.116 -6.461 1.00 89.06 92 LEU A N 1
ATOM 728 C CA . LEU A 1 92 ? -11.025 2.746 -6.977 1.00 89.06 92 LEU A CA 1
ATOM 729 C C . LEU A 1 92 ? -11.202 2.680 -8.505 1.00 89.06 92 LEU A C 1
ATOM 731 O O . LEU A 1 92 ? -10.673 1.766 -9.134 1.00 89.06 92 LEU A O 1
ATOM 735 N N . GLU A 1 93 ? -11.933 3.623 -9.106 1.00 87.19 93 GLU A N 1
ATOM 736 C CA . GLU A 1 93 ? -12.098 3.707 -10.565 1.00 87.19 93 GLU A CA 1
ATOM 737 C C . GLU A 1 93 ? -10.826 4.196 -11.275 1.00 87.19 93 GLU A C 1
ATOM 739 O O . GLU A 1 93 ? -10.495 3.702 -12.356 1.00 87.19 93 GLU A O 1
ATOM 744 N N . GLU A 1 94 ? -10.105 5.146 -10.676 1.00 85.06 94 GLU A N 1
ATOM 745 C CA . GLU A 1 94 ? -8.894 5.745 -11.257 1.00 85.06 94 GLU A CA 1
ATOM 746 C C . GLU A 1 94 ? -7.619 4.925 -10.968 1.00 85.06 94 GLU A C 1
ATOM 748 O O . GLU A 1 94 ? -6.638 5.025 -11.713 1.00 85.06 94 GLU A O 1
ATOM 753 N N . SER A 1 95 ? -7.645 4.060 -9.947 1.00 85.19 95 SER A N 1
ATOM 754 C CA . SER A 1 95 ? -6.485 3.298 -9.464 1.00 85.19 95 SER A CA 1
ATOM 755 C C . SER A 1 95 ? -6.655 1.775 -9.652 1.00 85.19 95 SER A C 1
ATOM 757 O O . SER A 1 95 ? -6.854 1.037 -8.685 1.00 85.19 95 SER A O 1
ATOM 759 N N . PRO A 1 96 ? -6.506 1.242 -10.884 1.00 77.69 96 PRO A N 1
ATOM 760 C CA . PRO A 1 96 ? -6.734 -0.177 -11.207 1.00 77.69 96 PRO A CA 1
ATOM 761 C C . PRO A 1 96 ? -5.773 -1.166 -10.522 1.00 77.69 96 PRO A C 1
ATOM 763 O O . PRO A 1 96 ? -5.985 -2.373 -10.595 1.00 77.69 96 PRO A O 1
ATOM 766 N N . GLY A 1 97 ? -4.711 -0.687 -9.867 1.00 85.88 97 GLY A N 1
ATOM 767 C CA . GLY A 1 97 ? -3.827 -1.516 -9.043 1.00 85.88 97 GLY A CA 1
ATOM 768 C C . GLY A 1 97 ? -4.389 -1.844 -7.655 1.00 85.88 97 GLY A C 1
ATOM 769 O O . GLY A 1 97 ? -3.843 -2.708 -6.956 1.00 85.88 97 GLY A O 1
ATOM 770 N N . ILE A 1 98 ? -5.464 -1.163 -7.250 1.00 92.00 98 ILE A N 1
ATOM 771 C CA . ILE A 1 98 ? -6.121 -1.319 -5.955 1.00 92.00 98 ILE A CA 1
ATOM 772 C C . ILE A 1 98 ? -7.243 -2.349 -6.075 1.00 92.00 98 ILE A C 1
ATOM 774 O O . ILE A 1 98 ? -8.272 -2.118 -6.697 1.00 92.00 98 ILE A O 1
ATOM 778 N N . GLN A 1 99 ? -7.065 -3.490 -5.413 1.00 92.69 99 GLN A N 1
ATOM 779 C CA . GLN A 1 99 ? -8.092 -4.525 -5.304 1.00 92.69 99 GLN A CA 1
ATOM 780 C C . GLN A 1 99 ? -9.186 -4.139 -4.301 1.00 92.69 99 GLN A C 1
ATOM 782 O O . GLN A 1 99 ? -10.355 -4.486 -4.483 1.00 92.69 99 GLN A O 1
ATOM 787 N N . ALA A 1 100 ? -8.793 -3.498 -3.199 1.00 95.19 100 ALA A N 1
ATOM 788 C CA . ALA A 1 100 ? -9.715 -3.031 -2.175 1.00 95.19 100 ALA A CA 1
ATOM 789 C C . ALA A 1 100 ? -9.095 -1.942 -1.297 1.00 95.19 100 ALA A C 1
ATOM 791 O O . ALA A 1 100 ? -7.894 -1.961 -1.003 1.00 95.19 100 ALA A O 1
ATOM 792 N N . LEU A 1 101 ? -9.958 -1.061 -0.798 1.00 96.25 101 LEU A N 1
ATOM 793 C CA . LEU A 1 101 ? -9.668 -0.153 0.305 1.00 96.25 101 LEU A CA 1
ATOM 794 C C . LEU A 1 101 ? -10.506 -0.558 1.518 1.00 96.25 101 LEU A C 1
ATOM 796 O O . LEU A 1 101 ? -11.710 -0.815 1.424 1.00 96.25 101 LEU A O 1
ATOM 800 N N . GLU A 1 102 ? -9.854 -0.643 2.674 1.00 97.06 102 GLU A N 1
ATOM 801 C CA . GLU A 1 102 ? -10.429 -1.225 3.880 1.00 97.06 102 GLU A CA 1
ATOM 802 C C . GLU A 1 102 ? -10.258 -0.311 5.105 1.00 97.06 102 GLU A C 1
ATOM 804 O O . GLU A 1 102 ? -9.259 0.398 5.262 1.00 97.06 102 GLU A O 1
ATOM 809 N N . TRP A 1 103 ? -11.228 -0.373 6.023 1.00 97.56 103 TRP A N 1
ATOM 810 C CA . TRP A 1 103 ? -11.139 0.228 7.359 1.00 97.56 103 TRP A CA 1
ATOM 811 C C . TRP A 1 103 ? -11.009 -0.852 8.432 1.00 97.56 103 TRP A C 1
ATOM 813 O O . TRP A 1 103 ? -11.869 -1.734 8.559 1.00 97.56 103 TRP A O 1
ATOM 823 N N . ILE A 1 104 ? -9.938 -0.750 9.222 1.00 98.19 104 ILE A N 1
ATOM 824 C CA . ILE A 1 104 ? -9.535 -1.736 10.226 1.00 98.19 104 ILE A CA 1
ATOM 825 C C . ILE A 1 104 ? -9.570 -1.096 11.621 1.00 98.19 104 ILE A C 1
ATOM 827 O O . ILE A 1 104 ? -8.543 -0.607 12.107 1.00 98.19 104 ILE A O 1
ATOM 831 N N . PRO A 1 105 ? -10.730 -1.044 12.295 1.00 97.69 105 PRO A N 1
ATOM 832 C CA . PRO A 1 105 ? -10.817 -0.467 13.627 1.00 97.69 105 PRO A CA 1
ATOM 833 C C . PRO A 1 105 ? -10.027 -1.297 14.638 1.00 97.69 105 PRO A C 1
ATOM 835 O O . PRO A 1 105 ? -9.958 -2.524 14.565 1.00 97.69 105 PRO A O 1
ATOM 838 N N . ARG A 1 106 ? -9.479 -0.618 15.643 1.00 98.25 106 ARG A N 1
ATOM 839 C CA . ARG A 1 106 ? -8.999 -1.270 16.858 1.00 98.25 106 ARG A CA 1
ATOM 840 C C . ARG A 1 106 ? -10.202 -1.614 17.734 1.00 98.25 106 ARG A C 1
ATOM 842 O O . ARG A 1 106 ? -10.925 -0.712 18.147 1.00 98.25 106 ARG A O 1
ATOM 849 N N . VAL A 1 107 ? -10.379 -2.891 18.059 1.00 98.50 107 VAL A N 1
ATOM 850 C CA . VAL A 1 107 ? -11.497 -3.370 18.888 1.00 98.50 107 VAL A CA 1
ATOM 851 C C . VAL A 1 107 ? -10.953 -4.063 20.129 1.00 98.50 107 VAL A C 1
ATOM 853 O O . VAL A 1 107 ? -10.262 -5.072 20.017 1.00 98.50 107 VAL A O 1
ATOM 856 N N . LEU A 1 108 ? -11.267 -3.563 21.323 1.00 98.19 108 LEU A N 1
ATOM 857 C CA . LEU A 1 108 ? -10.867 -4.214 22.571 1.00 98.19 108 LEU A CA 1
ATOM 858 C C . LEU A 1 108 ? -11.701 -5.472 22.843 1.00 98.19 108 LEU A C 1
ATOM 860 O O . LEU A 1 108 ? -12.842 -5.610 22.397 1.00 98.19 108 LEU A O 1
ATOM 864 N N . ALA A 1 109 ? -11.166 -6.375 23.667 1.00 97.81 109 ALA A N 1
ATOM 865 C CA . ALA A 1 109 ? -11.861 -7.584 24.115 1.00 97.81 109 ALA A CA 1
ATOM 866 C C . ALA A 1 109 ? -13.276 -7.316 24.645 1.00 97.81 109 ALA A C 1
ATOM 868 O O . ALA A 1 109 ? -14.216 -8.043 24.323 1.00 97.81 109 ALA A O 1
ATOM 869 N N . SER A 1 110 ? -13.428 -6.244 25.425 1.00 98.06 110 SER A N 1
ATOM 870 C CA . SER A 1 110 ? -14.701 -5.803 25.996 1.00 98.06 110 SER A CA 1
ATOM 871 C C . SER A 1 110 ? -15.693 -5.265 24.962 1.00 98.06 110 SER A C 1
ATOM 873 O O . SER A 1 110 ? -16.891 -5.237 25.228 1.00 98.06 110 SER A O 1
ATOM 875 N N . GLU A 1 111 ? -15.216 -4.833 23.796 1.00 98.19 111 GLU A N 1
ATOM 876 C CA . GLU A 1 111 ? -16.009 -4.165 22.757 1.00 98.19 111 GLU A CA 1
ATOM 877 C C . GLU A 1 111 ? -16.478 -5.136 21.667 1.00 98.19 111 GLU A C 1
ATOM 879 O O . GLU A 1 111 ? -17.448 -4.849 20.968 1.00 98.19 111 GLU A O 1
ATOM 884 N N . ARG A 1 112 ? -15.852 -6.318 21.557 1.00 98.31 112 ARG A N 1
ATOM 885 C CA . ARG A 1 112 ? -16.118 -7.316 20.506 1.00 98.31 112 ARG A CA 1
ATOM 886 C C . ARG A 1 112 ? -17.605 -7.592 20.272 1.00 98.31 112 ARG A C 1
ATOM 888 O O . ARG A 1 112 ? -18.050 -7.588 19.130 1.00 98.31 112 ARG A O 1
ATOM 895 N N . ALA A 1 113 ? -18.380 -7.829 21.330 1.00 97.94 113 ALA A N 1
ATOM 896 C CA . ALA A 1 113 ? -19.801 -8.158 21.188 1.00 97.94 113 ALA A CA 1
ATOM 897 C C . ALA A 1 113 ? -20.626 -6.985 20.630 1.00 97.94 113 ALA A C 1
ATOM 899 O O . ALA A 1 113 ? -21.527 -7.196 19.818 1.00 97.94 113 ALA A O 1
ATOM 900 N N . ALA A 1 114 ? -20.311 -5.754 21.047 1.00 98.00 114 ALA A N 1
ATOM 901 C CA . ALA A 1 114 ? -20.959 -4.551 20.535 1.00 98.00 114 ALA A CA 1
ATOM 902 C C . ALA A 1 114 ? -20.567 -4.295 19.073 1.00 98.00 114 ALA A C 1
ATOM 904 O O . ALA A 1 114 ? -21.444 -4.030 18.255 1.00 98.00 114 ALA A O 1
ATOM 905 N N . HIS A 1 115 ? -19.283 -4.465 18.745 1.00 97.94 115 HIS A N 1
ATOM 906 C CA . HIS A 1 115 ? -18.737 -4.342 17.392 1.00 97.94 115 HIS A CA 1
ATOM 907 C C . HIS A 1 115 ? -19.393 -5.311 16.405 1.00 97.94 115 HIS A C 1
ATOM 909 O O . HIS A 1 115 ? -19.919 -4.903 15.373 1.00 97.94 115 HIS A O 1
ATOM 915 N N . GLU A 1 116 ? -19.439 -6.603 16.743 1.00 98.25 116 GLU A N 1
ATOM 916 C CA . GLU A 1 116 ? -20.113 -7.597 15.904 1.00 98.25 116 GLU A CA 1
ATOM 917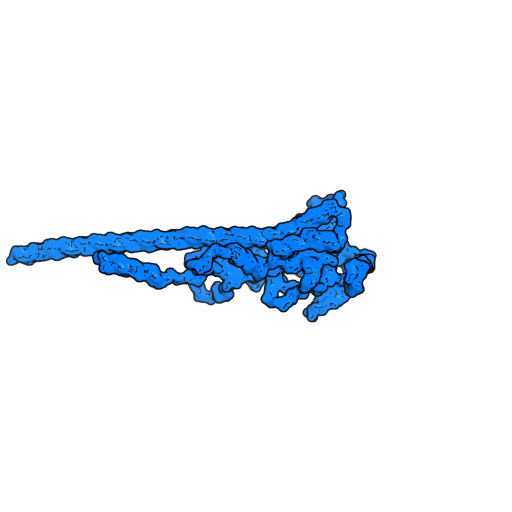 C C . GLU A 1 116 ? -21.618 -7.315 15.781 1.00 98.25 116 GLU A C 1
ATOM 919 O O . GLU A 1 116 ? -22.204 -7.505 14.719 1.00 98.25 116 GLU A O 1
ATOM 924 N N . GLY A 1 117 ? -22.255 -6.837 16.854 1.00 97.94 117 GLY A N 1
ATOM 925 C CA . GLY A 1 117 ? -23.658 -6.430 16.830 1.00 97.94 117 GLY A CA 1
ATOM 926 C C . GLY A 1 117 ? -23.932 -5.217 15.934 1.00 97.94 117 GLY A C 1
ATOM 927 O O . GLY A 1 117 ? -25.003 -5.161 15.332 1.00 97.94 117 GLY A O 1
ATOM 928 N N . ALA A 1 118 ? -22.992 -4.273 15.838 1.00 95.94 118 ALA A N 1
ATOM 929 C CA . ALA A 1 118 ? -23.077 -3.120 14.943 1.00 95.94 118 ALA A CA 1
ATOM 930 C C . ALA A 1 118 ? -22.987 -3.559 13.475 1.00 95.94 118 ALA A C 1
ATOM 932 O O . ALA A 1 118 ? -23.927 -3.321 12.726 1.00 95.94 118 ALA A O 1
ATOM 933 N N . ALA A 1 119 ? -21.972 -4.349 13.104 1.00 96.00 119 ALA A N 1
ATOM 934 C CA . ALA A 1 119 ? -21.838 -4.871 11.737 1.00 96.00 119 ALA A CA 1
ATOM 935 C C . ALA A 1 119 ? -23.078 -5.644 11.252 1.00 96.00 119 ALA A C 1
ATOM 937 O O . ALA A 1 119 ? -23.484 -5.533 10.096 1.00 96.00 119 ALA A O 1
ATOM 938 N N . ARG A 1 120 ? -23.706 -6.424 12.145 1.00 96.69 120 ARG A N 1
ATOM 939 C CA . ARG A 1 120 ? -24.940 -7.162 11.830 1.00 96.69 120 ARG A CA 1
ATOM 940 C C . ARG A 1 120 ? -26.128 -6.245 11.554 1.00 96.69 120 ARG A C 1
ATOM 942 O O . ARG A 1 120 ? -26.978 -6.599 10.743 1.00 96.69 120 ARG A O 1
ATOM 949 N N . LYS A 1 121 ? -26.200 -5.091 12.222 1.00 94.06 121 LYS A N 1
ATOM 950 C CA . LYS A 1 121 ? -27.210 -4.056 11.949 1.00 94.06 121 LYS A CA 1
ATOM 951 C C . LYS A 1 121 ? -26.894 -3.284 10.668 1.00 94.06 121 LYS A C 1
ATOM 953 O O . LYS A 1 121 ? -27.829 -2.927 9.963 1.00 94.06 121 LYS A O 1
ATOM 958 N N . ASP A 1 122 ? -25.613 -3.143 10.335 1.00 90.06 122 ASP A N 1
ATOM 959 C CA . ASP A 1 122 ? -25.106 -2.498 9.114 1.00 90.06 122 ASP A CA 1
ATOM 960 C C . ASP A 1 122 ? -25.204 -3.398 7.860 1.00 90.06 122 ASP A C 1
ATOM 962 O O . ASP A 1 122 ? -24.526 -3.157 6.864 1.00 90.06 122 ASP A O 1
ATOM 966 N N . GLY A 1 123 ? -26.021 -4.459 7.895 1.00 92.44 123 GLY A N 1
ATOM 967 C CA . GLY A 1 123 ? -26.320 -5.297 6.728 1.00 92.44 123 GLY A CA 1
ATOM 968 C C . GLY A 1 123 ? -25.529 -6.603 6.606 1.00 92.44 123 GLY A C 1
ATOM 969 O O . GLY A 1 123 ? -25.767 -7.349 5.659 1.00 92.44 123 GLY A O 1
ATOM 970 N N . PHE A 1 124 ? -24.654 -6.940 7.562 1.00 95.12 124 PHE A N 1
ATOM 971 C CA . PHE A 1 124 ? -23.842 -8.167 7.522 1.00 95.12 124 PHE A CA 1
ATOM 972 C C . PHE A 1 124 ? -24.224 -9.149 8.644 1.00 95.12 124 PHE A C 1
ATOM 974 O O . PHE A 1 124 ? -23.503 -9.263 9.638 1.00 95.12 124 PHE A O 1
ATOM 981 N N . PRO A 1 125 ? -25.351 -9.882 8.528 1.00 94.44 125 PRO A N 1
ATOM 982 C CA . PRO A 1 125 ? -25.899 -10.709 9.612 1.00 94.44 125 PRO A CA 1
ATOM 983 C C . PRO A 1 125 ? -24.951 -11.820 10.092 1.00 94.44 125 PRO A C 1
ATOM 985 O O . PRO A 1 125 ? -24.975 -12.186 11.267 1.00 94.44 125 PRO A O 1
ATOM 988 N N . GLU A 1 126 ? -24.071 -12.299 9.212 1.00 93.62 126 GLU A N 1
ATOM 989 C CA . GLU A 1 126 ? -23.084 -13.347 9.505 1.00 93.62 126 GLU A CA 1
ATOM 990 C C . GLU A 1 126 ? -21.739 -12.800 10.009 1.00 93.62 126 GLU A C 1
ATOM 992 O O . GLU A 1 126 ? -20.813 -13.576 10.278 1.00 93.62 126 GLU A O 1
ATOM 997 N N . TYR A 1 127 ? -21.615 -11.474 10.159 1.00 97.06 127 TYR A N 1
ATOM 998 C CA . TYR A 1 127 ? -20.381 -10.846 10.610 1.00 97.06 127 TYR A CA 1
ATOM 999 C C . TYR A 1 127 ? -19.969 -11.368 11.989 1.00 97.06 127 TYR A C 1
ATOM 1001 O O . TYR A 1 127 ? -20.755 -11.442 12.948 1.00 97.06 127 TYR A O 1
ATOM 1009 N N . ARG A 1 128 ? -18.684 -11.693 12.087 1.00 97.19 128 ARG A N 1
ATOM 1010 C CA . ARG A 1 128 ? -17.985 -12.061 13.314 1.00 97.19 128 ARG A CA 1
ATOM 1011 C C . ARG A 1 128 ? -16.511 -11.720 13.159 1.00 97.19 128 ARG A C 1
ATOM 1013 O O . ARG A 1 128 ? -15.987 -11.800 12.051 1.00 97.19 128 ARG A O 1
ATOM 1020 N N . ILE A 1 129 ? -15.833 -11.413 14.262 1.00 98.38 129 ILE A N 1
ATOM 1021 C CA . ILE A 1 129 ? -14.371 -11.335 14.234 1.00 98.38 129 ILE A CA 1
ATOM 1022 C C . ILE A 1 129 ? -13.844 -12.763 14.066 1.00 98.38 129 ILE A C 1
ATOM 1024 O O . ILE A 1 129 ? -14.123 -13.640 14.895 1.00 98.38 129 ILE A O 1
ATOM 1028 N N . ALA A 1 130 ? -13.132 -13.002 12.972 1.00 97.12 130 ALA A N 1
ATOM 1029 C CA . ALA A 1 130 ? -12.706 -14.317 12.525 1.00 97.12 130 ALA A CA 1
ATOM 1030 C C . ALA A 1 130 ? -11.197 -14.368 12.276 1.00 97.12 130 ALA A C 1
ATOM 1032 O O . ALA A 1 130 ? -10.566 -13.359 11.997 1.00 97.12 130 ALA A O 1
ATOM 1033 N N . GLU A 1 131 ? -10.611 -15.554 12.348 1.00 95.44 131 GLU A N 1
ATOM 1034 C CA . GLU A 1 131 ? -9.215 -15.807 12.003 1.00 95.44 131 GLU A CA 1
ATOM 1035 C C . GLU A 1 131 ? -9.109 -16.971 11.021 1.00 95.44 131 GLU A C 1
ATOM 1037 O O . GLU A 1 131 ? -9.984 -17.841 10.956 1.00 95.44 131 GLU A O 1
ATOM 1042 N N . ARG A 1 132 ? -8.024 -16.986 10.246 1.00 90.75 132 ARG A N 1
ATOM 1043 C CA . ARG A 1 132 ? -7.790 -18.000 9.220 1.00 90.75 132 ARG A CA 1
ATOM 1044 C C . ARG A 1 132 ? -6.928 -19.126 9.780 1.00 90.75 132 ARG A C 1
ATOM 1046 O O . ARG A 1 132 ? -5.789 -18.896 10.179 1.00 90.75 132 ARG A O 1
ATOM 1053 N N . GLN A 1 133 ? -7.449 -20.351 9.783 1.00 85.81 133 GLN A N 1
ATOM 1054 C CA . GLN A 1 133 ? -6.675 -21.537 10.167 1.00 85.81 133 GLN A CA 1
ATOM 1055 C C . GLN A 1 133 ? -5.729 -21.990 9.043 1.00 85.81 133 GLN A C 1
ATOM 1057 O O . GLN A 1 133 ? -5.848 -21.565 7.895 1.00 85.81 133 GLN A O 1
ATOM 1062 N N . THR A 1 134 ? -4.814 -22.916 9.351 1.00 75.38 134 THR A N 1
ATOM 1063 C CA . THR A 1 134 ? -3.820 -23.464 8.405 1.00 75.38 134 THR A CA 1
ATOM 1064 C C . THR A 1 134 ? -4.445 -24.075 7.144 1.00 75.38 134 THR A C 1
ATOM 1066 O O . THR A 1 134 ? -3.819 -24.076 6.092 1.00 75.38 134 THR A O 1
ATOM 1069 N N . GLN A 1 135 ? -5.686 -24.567 7.228 1.00 68.31 135 GLN A N 1
ATOM 1070 C CA . GLN A 1 135 ? -6.437 -25.126 6.093 1.00 68.31 135 GLN A CA 1
ATOM 1071 C C . GLN A 1 135 ? -7.164 -24.062 5.249 1.00 68.31 135 GLN A C 1
ATOM 1073 O O . GLN A 1 135 ? -7.890 -24.397 4.321 1.00 68.31 135 GLN A O 1
ATOM 1078 N N . GLY A 1 136 ? -6.992 -22.777 5.571 1.00 77.44 136 GLY A N 1
ATOM 1079 C CA . GLY A 1 136 ? -7.581 -21.652 4.849 1.00 77.44 136 GLY A CA 1
ATOM 1080 C C . GLY A 1 136 ? -9.007 -21.285 5.264 1.00 77.44 136 GLY A C 1
ATOM 1081 O O . GLY A 1 136 ? -9.527 -20.281 4.785 1.00 77.44 136 GLY A O 1
ATOM 1082 N N . THR A 1 137 ? -9.623 -22.050 6.168 1.00 85.00 137 THR A N 1
ATOM 1083 C CA . THR A 1 137 ? -10.984 -21.813 6.667 1.00 85.00 137 THR A CA 1
ATOM 1084 C C . THR A 1 137 ? -11.029 -20.674 7.687 1.00 85.00 137 THR A C 1
ATOM 1086 O O . THR A 1 137 ? -10.185 -20.602 8.585 1.00 85.00 137 THR A O 1
ATOM 1089 N N . MET A 1 138 ? -12.050 -19.821 7.573 1.00 90.50 138 MET A N 1
ATOM 1090 C CA . MET A 1 138 ? -12.337 -18.743 8.522 1.00 90.50 138 MET A CA 1
ATOM 1091 C C . MET A 1 138 ? -13.151 -19.263 9.710 1.00 90.50 138 MET A C 1
ATOM 1093 O O . MET A 1 138 ? -14.296 -19.702 9.561 1.00 90.50 138 MET A O 1
ATOM 1097 N N . VAL A 1 139 ? -12.579 -19.174 10.907 1.00 94.38 139 VAL A N 1
ATOM 1098 C CA . VAL A 1 139 ? -13.216 -19.574 12.172 1.00 94.38 139 VAL A CA 1
ATOM 1099 C C . VAL A 1 139 ? -13.365 -18.366 13.092 1.00 94.38 139 VAL A C 1
ATOM 1101 O O . VAL A 1 139 ? -12.651 -17.386 12.904 1.00 94.38 139 VAL A O 1
ATOM 1104 N N . PRO A 1 140 ? -14.270 -18.377 14.085 1.00 96.44 140 PRO A N 1
ATOM 1105 C CA . PRO A 1 140 ? -14.317 -17.311 15.082 1.00 96.44 140 PRO A CA 1
ATOM 1106 C C . PRO A 1 140 ? -12.944 -17.099 15.730 1.00 96.44 140 PRO A C 1
ATOM 1108 O O . PRO A 1 140 ? -12.305 -18.065 16.146 1.00 96.44 140 PRO A O 1
ATOM 1111 N N . ALA A 1 141 ? -12.508 -15.843 15.833 1.00 96.56 141 ALA A N 1
ATOM 1112 C CA . ALA A 1 141 ? -11.217 -15.512 16.420 1.00 96.56 141 ALA A CA 1
ATOM 1113 C C . ALA A 1 141 ? -11.162 -15.941 17.891 1.00 96.56 141 ALA A C 1
ATOM 1115 O O . ALA A 1 141 ? -12.141 -15.750 18.631 1.00 96.56 141 ALA A O 1
ATOM 1116 N N . GLY A 1 142 ? -10.014 -16.482 18.310 1.00 95.38 142 GLY A N 1
ATOM 1117 C CA . GLY A 1 142 ? -9.739 -16.806 19.710 1.00 95.38 142 GLY A CA 1
ATOM 1118 C C . GLY A 1 142 ? -9.793 -15.572 20.618 1.00 95.38 142 GLY A C 1
ATOM 1119 O O . GLY A 1 142 ? -9.925 -14.443 20.154 1.00 95.38 142 GLY A O 1
ATOM 1120 N N . VAL A 1 143 ? -9.709 -15.766 21.934 1.00 95.38 143 VAL A N 1
ATOM 1121 C CA . VAL A 1 143 ? -9.735 -14.639 22.881 1.00 95.38 143 VAL A CA 1
ATOM 1122 C C . VAL A 1 143 ? -8.397 -13.891 22.846 1.00 95.38 143 VAL A C 1
ATOM 1124 O O . VAL A 1 143 ? -7.352 -14.485 23.106 1.00 95.38 143 VAL A O 1
ATOM 1127 N N . ARG A 1 144 ? -8.444 -12.586 22.555 1.00 95.31 144 ARG A N 1
ATOM 1128 C CA . ARG A 1 144 ? -7.320 -11.634 22.579 1.00 95.31 144 ARG A CA 1
ATOM 1129 C C . ARG A 1 144 ? -7.710 -10.355 23.319 1.00 95.31 144 ARG A C 1
ATOM 1131 O O . ARG A 1 144 ? -8.898 -10.079 23.475 1.00 95.31 144 ARG A O 1
ATOM 1138 N N . GLU A 1 145 ? -6.710 -9.593 23.764 1.00 96.31 145 GLU A N 1
ATOM 1139 C CA . GLU A 1 145 ? -6.906 -8.289 24.420 1.00 96.31 145 GLU A CA 1
ATOM 1140 C C . GLU A 1 145 ? -7.460 -7.232 23.457 1.00 96.31 145 GLU A C 1
ATOM 1142 O O . GLU A 1 145 ? -8.299 -6.416 23.840 1.00 96.31 145 GLU A O 1
ATOM 1147 N N . GLU A 1 146 ? -7.026 -7.284 22.200 1.00 97.38 146 GLU A N 1
ATOM 1148 C CA . GLU A 1 146 ? -7.488 -6.433 21.112 1.00 97.38 146 GLU A CA 1
ATOM 1149 C C . GLU A 1 146 ? -7.521 -7.212 19.792 1.00 97.38 146 GLU A C 1
ATOM 1151 O O . GLU A 1 146 ? -6.841 -8.231 19.639 1.00 97.38 146 GLU A O 1
ATOM 1156 N N . TYR A 1 147 ? -8.325 -6.721 18.856 1.00 98.50 147 TYR A N 1
ATOM 1157 C CA . TYR A 1 147 ? -8.527 -7.271 17.522 1.00 98.50 147 TYR A CA 1
ATOM 1158 C C . TYR A 1 147 ? -8.434 -6.154 16.488 1.00 98.50 147 TYR A C 1
ATOM 1160 O O . TYR A 1 147 ? -8.763 -5.000 16.778 1.00 98.50 147 TYR A O 1
ATOM 1168 N N . PHE A 1 148 ? -8.062 -6.531 15.267 1.00 98.56 148 PHE A N 1
ATOM 1169 C CA . PHE A 1 148 ? -8.022 -5.636 14.112 1.00 98.56 148 PHE A CA 1
ATOM 1170 C C . PHE A 1 148 ? -8.811 -6.262 12.958 1.00 98.56 148 PHE A C 1
ATOM 1172 O O . PHE A 1 148 ? -8.209 -6.749 11.998 1.00 98.56 148 PHE A O 1
ATOM 1179 N N . PRO A 1 149 ? -10.149 -6.351 13.082 1.00 98.38 149 PRO A N 1
ATOM 1180 C CA . PRO A 1 149 ? -10.983 -6.937 12.049 1.00 98.38 149 PRO A CA 1
ATOM 1181 C C . PRO A 1 149 ? -11.147 -5.992 10.858 1.00 98.38 149 PRO A C 1
ATOM 1183 O O . PRO A 1 149 ? -11.292 -4.786 11.040 1.00 98.38 149 PRO A O 1
ATOM 1186 N N . VAL A 1 150 ? -11.245 -6.545 9.653 1.00 98.31 150 VAL A N 1
ATOM 1187 C CA . VAL A 1 150 ? -11.747 -5.799 8.490 1.00 98.31 150 VAL A CA 1
ATOM 1188 C C . VAL A 1 150 ? -13.216 -5.440 8.711 1.00 98.31 150 VAL A C 1
ATOM 1190 O O . VAL A 1 150 ? -14.064 -6.333 8.788 1.00 98.31 150 VAL A O 1
ATOM 1193 N N . TYR A 1 151 ? -13.524 -4.148 8.853 1.00 97.38 151 TYR A N 1
ATOM 1194 C CA . TYR A 1 151 ? -14.884 -3.672 9.127 1.00 97.38 151 TYR A CA 1
ATOM 1195 C C . TYR A 1 151 ? -15.563 -3.100 7.885 1.00 97.38 151 TYR A C 1
ATOM 1197 O O . TYR A 1 151 ? -16.698 -3.483 7.579 1.00 97.38 151 TYR A O 1
ATOM 1205 N N . TYR A 1 152 ? -14.868 -2.228 7.152 1.00 96.81 152 TYR A N 1
ATOM 1206 C CA . TYR A 1 152 ? -15.255 -1.804 5.804 1.00 96.81 152 TYR A CA 1
ATOM 1207 C C . TYR A 1 152 ? -14.284 -2.408 4.799 1.00 96.81 152 TYR A C 1
ATOM 1209 O O . TYR A 1 152 ? -13.091 -2.485 5.081 1.00 96.81 152 TYR A O 1
ATOM 1217 N N . VAL A 1 153 ? -14.816 -2.849 3.665 1.00 96.50 153 VAL A N 1
ATOM 1218 C CA . VAL A 1 153 ? -14.064 -3.349 2.516 1.00 96.50 153 VAL A CA 1
ATOM 1219 C C . VAL A 1 153 ? -14.856 -2.976 1.278 1.00 96.50 153 VAL A C 1
ATOM 1221 O O . VAL A 1 153 ? -16.042 -3.298 1.188 1.00 96.50 153 VAL A O 1
ATOM 1224 N N . GLU A 1 154 ? -14.222 -2.242 0.378 1.00 95.69 154 GLU A N 1
ATOM 1225 C CA . GLU A 1 154 ? -14.841 -1.776 -0.853 1.00 95.69 154 GLU A CA 1
ATOM 1226 C C . GLU A 1 154 ? -13.852 -1.945 -2.025 1.00 95.69 154 GLU A C 1
ATOM 1228 O O . GLU A 1 154 ? -12.664 -1.647 -1.852 1.00 95.69 154 GLU A O 1
ATOM 1233 N N . PRO A 1 155 ? -14.320 -2.438 -3.187 1.00 94.94 155 PRO A N 1
ATOM 1234 C CA . PRO A 1 155 ? -15.674 -2.954 -3.397 1.00 94.94 155 PRO A CA 1
ATOM 1235 C C . PRO A 1 155 ? -15.912 -4.226 -2.565 1.00 94.94 155 PRO A C 1
ATOM 1237 O O . PRO A 1 155 ? -15.008 -5.043 -2.391 1.00 94.94 155 PRO A O 1
ATOM 1240 N N . TYR A 1 156 ? -17.116 -4.391 -2.006 1.00 94.06 156 TYR A N 1
ATOM 1241 C CA . TYR A 1 156 ? -17.437 -5.603 -1.236 1.00 94.06 156 TYR A CA 1
ATOM 1242 C C . TYR A 1 156 ? -17.469 -6.854 -2.126 1.00 94.06 156 TYR A C 1
ATOM 1244 O O . TYR A 1 156 ? -16.979 -7.911 -1.724 1.00 94.06 156 TYR A O 1
ATOM 1252 N N . GLU A 1 157 ? -18.034 -6.727 -3.330 1.00 92.81 157 GLU A N 1
ATOM 1253 C CA . GLU A 1 157 ? -18.111 -7.815 -4.306 1.00 92.81 157 GLU A CA 1
ATOM 1254 C C . GLU A 1 157 ? -16.701 -8.252 -4.727 1.00 92.81 157 GLU A C 1
ATOM 1256 O O . GLU A 1 157 ? -15.877 -7.430 -5.127 1.00 92.81 157 GLU A O 1
ATOM 1261 N N . GLY A 1 158 ? -16.409 -9.547 -4.585 1.00 91.50 158 GLY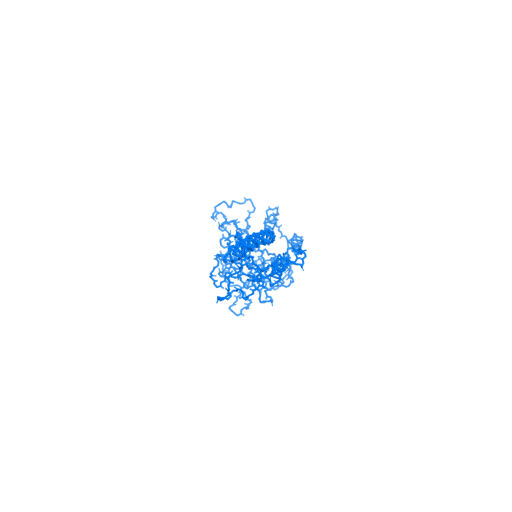 A N 1
ATOM 1262 C CA . GLY A 1 158 ? -15.084 -10.124 -4.834 1.00 91.50 158 GLY A CA 1
ATOM 1263 C C . GLY A 1 158 ? -14.102 -10.027 -3.658 1.00 91.50 158 GLY A C 1
ATOM 1264 O O . GLY A 1 158 ? -13.043 -10.652 -3.704 1.00 91.50 158 GLY A O 1
ATOM 1265 N N . ASN A 1 159 ? -14.439 -9.302 -2.585 1.00 94.06 159 ASN A N 1
ATOM 1266 C CA . ASN A 1 159 ? -13.607 -9.156 -1.384 1.00 94.06 159 ASN A CA 1
ATOM 1267 C C . ASN A 1 159 ? -14.296 -9.670 -0.103 1.00 94.06 159 ASN A C 1
ATOM 1269 O O . ASN A 1 159 ? -13.838 -9.424 1.017 1.00 94.06 159 ASN A O 1
ATOM 1273 N N . GLU A 1 160 ? -15.381 -10.437 -0.230 1.00 93.56 160 GLU A N 1
ATOM 1274 C CA . GLU A 1 160 ? -16.240 -10.856 0.883 1.00 93.56 160 GLU A CA 1
ATOM 1275 C C . GLU A 1 160 ? -15.485 -11.679 1.932 1.00 93.56 160 GLU A C 1
ATOM 1277 O O . GLU A 1 160 ? -15.783 -11.607 3.126 1.00 93.56 160 GLU A O 1
ATOM 1282 N N . ALA A 1 161 ? -14.483 -12.445 1.490 1.00 91.06 161 ALA A N 1
ATOM 1283 C CA . ALA A 1 161 ? -13.652 -13.292 2.341 1.00 91.06 161 ALA A CA 1
ATOM 1284 C C . ALA A 1 161 ? -12.786 -12.502 3.339 1.00 91.06 161 ALA A C 1
ATOM 1286 O O . ALA A 1 161 ? -12.353 -13.069 4.347 1.00 91.06 161 ALA A O 1
ATOM 1287 N N . ALA A 1 162 ? -12.521 -11.218 3.071 1.00 94.56 162 ALA A N 1
ATOM 1288 C CA . ALA A 1 162 ? -11.752 -10.358 3.963 1.00 94.56 162 ALA A CA 1
ATOM 1289 C C . ALA A 1 162 ? -12.592 -9.859 5.148 1.00 94.56 162 ALA A C 1
ATOM 1291 O O . ALA A 1 162 ? -12.051 -9.669 6.238 1.00 94.56 162 ALA A O 1
ATOM 1292 N N . LEU A 1 163 ? -13.908 -9.689 4.971 1.00 96.38 163 LEU A N 1
ATOM 1293 C CA . LEU A 1 163 ? -14.780 -9.082 5.975 1.00 96.38 163 LEU A CA 1
ATOM 1294 C C . LEU A 1 163 ? -14.739 -9.847 7.311 1.00 96.38 163 LEU A C 1
ATOM 1296 O O . LEU A 1 163 ? -14.973 -11.054 7.385 1.00 96.38 163 LEU A O 1
ATOM 1300 N N . GLY A 1 164 ? -14.463 -9.119 8.394 1.00 97.38 164 GLY A N 1
ATOM 1301 C CA . GLY A 1 164 ? -14.338 -9.664 9.744 1.00 97.38 164 GLY A CA 1
ATOM 1302 C C . GLY A 1 164 ? -13.010 -10.369 10.030 1.00 97.38 164 GLY A C 1
ATOM 1303 O O . GLY A 1 164 ? -12.807 -10.810 11.165 1.00 97.38 164 GLY A O 1
ATOM 1304 N N . PHE A 1 165 ? -12.089 -10.470 9.064 1.00 97.50 165 PHE A N 1
ATOM 1305 C CA . PHE A 1 165 ? -10.788 -11.092 9.290 1.00 97.50 165 PHE A CA 1
ATOM 1306 C C . PHE A 1 165 ? -9.937 -10.256 10.254 1.00 97.50 165 PHE A C 1
ATOM 1308 O O . PHE A 1 165 ? -9.570 -9.125 9.954 1.00 97.50 165 PHE A O 1
ATOM 1315 N N . ASP A 1 166 ? -9.601 -10.831 11.408 1.00 97.88 166 ASP A N 1
ATOM 1316 C CA . ASP A 1 166 ? -8.673 -10.274 12.385 1.00 97.88 166 ASP A CA 1
ATOM 1317 C C . ASP A 1 166 ? -7.244 -10.343 11.848 1.00 97.88 166 ASP A C 1
ATOM 1319 O O . ASP A 1 166 ? -6.579 -11.386 11.898 1.00 97.88 166 ASP A O 1
ATOM 1323 N N . LEU A 1 167 ? -6.754 -9.214 11.348 1.00 96.81 167 LEU A N 1
ATOM 1324 C CA . LEU A 1 167 ? -5.437 -9.110 10.732 1.00 96.81 167 LEU A CA 1
ATOM 1325 C C . LEU A 1 167 ? -4.308 -9.410 11.728 1.00 96.81 167 LEU A C 1
ATOM 1327 O O . LEU A 1 167 ? -3.263 -9.916 11.322 1.00 96.81 167 LEU A O 1
ATOM 1331 N N . ALA A 1 168 ? -4.527 -9.205 13.032 1.00 96.25 168 ALA A N 1
ATOM 1332 C CA . ALA A 1 168 ? -3.554 -9.555 14.068 1.00 96.25 168 ALA A CA 1
ATOM 1333 C C . ALA A 1 168 ? -3.385 -11.066 14.286 1.00 96.25 168 ALA A C 1
ATOM 1335 O O . ALA A 1 168 ? -2.412 -11.489 14.912 1.00 96.25 168 ALA A O 1
ATOM 1336 N N . SER A 1 169 ? -4.285 -11.900 13.759 1.00 95.12 169 SER A N 1
ATOM 1337 C CA . SER A 1 169 ? -4.135 -13.358 13.823 1.00 95.12 169 SER A CA 1
ATOM 1338 C C . SER A 1 169 ? -3.037 -13.897 12.894 1.00 95.12 169 SER A C 1
ATOM 1340 O O . SER A 1 169 ? -2.581 -15.027 13.073 1.00 95.12 169 SER A O 1
ATOM 1342 N N . ASN A 1 170 ? -2.573 -13.097 11.926 1.00 93.06 170 ASN A N 1
ATOM 1343 C CA . ASN A 1 170 ? -1.467 -13.442 11.040 1.00 93.06 170 ASN A CA 1
ATOM 1344 C C . ASN A 1 170 ? -0.178 -12.713 11.473 1.00 93.06 170 ASN A C 1
ATOM 1346 O O . ASN A 1 170 ? -0.191 -11.488 11.576 1.00 93.06 170 ASN A O 1
ATOM 1350 N N . PRO A 1 171 ? 0.957 -13.413 11.665 1.00 91.44 171 PRO A N 1
ATOM 1351 C CA . PRO A 1 171 ? 2.173 -12.800 12.200 1.00 91.44 171 PRO A CA 1
ATOM 1352 C C . PRO A 1 171 ? 2.780 -11.726 11.285 1.00 91.44 171 PRO A C 1
ATOM 1354 O O . PRO A 1 171 ? 3.253 -10.712 11.788 1.00 91.44 171 PRO A O 1
ATOM 1357 N N . VAL A 1 172 ? 2.721 -11.904 9.959 1.00 90.19 172 VAL A N 1
ATOM 1358 C CA . VAL A 1 172 ? 3.251 -10.928 8.986 1.00 90.19 172 VAL A CA 1
ATOM 1359 C C . VAL A 1 172 ? 2.433 -9.637 9.025 1.00 90.19 172 VAL A C 1
ATOM 1361 O O . VAL A 1 172 ? 2.984 -8.538 9.040 1.00 90.19 172 VAL A O 1
ATOM 1364 N N . ARG A 1 173 ? 1.103 -9.762 9.089 1.00 94.81 173 ARG A N 1
ATOM 1365 C CA . ARG A 1 173 ? 0.196 -8.608 9.191 1.00 94.81 173 ARG A CA 1
ATOM 1366 C C . ARG A 1 173 ? 0.307 -7.927 10.554 1.00 94.81 173 ARG A C 1
ATOM 1368 O O . ARG A 1 173 ? 0.354 -6.705 10.615 1.00 94.81 173 ARG A O 1
ATOM 1375 N N . LEU A 1 174 ? 0.419 -8.701 11.635 1.00 95.38 174 LEU A N 1
ATOM 1376 C CA . LEU A 1 174 ? 0.617 -8.181 12.988 1.00 95.38 174 LEU A CA 1
ATOM 1377 C C . LEU A 1 174 ? 1.914 -7.369 13.108 1.00 95.38 174 LEU A C 1
ATOM 1379 O O . LEU A 1 174 ? 1.926 -6.321 13.753 1.00 95.38 174 LEU A O 1
ATOM 1383 N N . GLU A 1 175 ? 3.004 -7.827 12.493 1.00 94.81 175 GLU A N 1
ATOM 1384 C CA . GLU A 1 175 ? 4.261 -7.077 12.450 1.00 94.81 175 GLU A CA 1
ATOM 1385 C C . GLU A 1 175 ? 4.080 -5.723 11.746 1.00 94.81 175 GLU A C 1
ATOM 1387 O O . GLU A 1 175 ? 4.467 -4.689 12.298 1.00 94.81 175 GLU A O 1
ATOM 1392 N N . ALA A 1 176 ? 3.425 -5.710 10.580 1.00 95.75 176 ALA A N 1
ATOM 1393 C CA . ALA A 1 176 ? 3.150 -4.486 9.830 1.00 95.75 176 ALA A CA 1
ATOM 1394 C C . ALA A 1 176 ? 2.233 -3.515 10.598 1.00 95.75 176 ALA A C 1
ATOM 1396 O O . ALA A 1 176 ? 2.561 -2.333 10.702 1.00 95.75 176 ALA A O 1
ATOM 1397 N N . LEU A 1 177 ? 1.152 -4.011 11.216 1.00 97.69 177 LEU A N 1
ATOM 1398 C CA . LEU A 1 177 ? 0.249 -3.230 12.077 1.00 97.69 177 LEU A CA 1
ATOM 1399 C C . LEU A 1 177 ? 1.006 -2.565 13.232 1.00 97.69 177 LEU A C 1
ATOM 1401 O O . LEU A 1 177 ? 0.867 -1.365 13.474 1.00 97.69 177 LEU A O 1
ATOM 1405 N N . ASN A 1 178 ? 1.837 -3.334 13.941 1.00 97.62 178 ASN A N 1
ATOM 1406 C CA . ASN A 1 178 ? 2.618 -2.822 15.064 1.00 97.62 178 ASN A CA 1
ATOM 1407 C C . ASN A 1 178 ? 3.636 -1.770 14.615 1.00 97.62 178 ASN A C 1
ATOM 1409 O O . ASN A 1 178 ? 3.756 -0.732 15.265 1.00 97.62 178 ASN A O 1
ATOM 1413 N N . LYS A 1 179 ? 4.346 -2.018 13.505 1.00 97.88 179 LYS A N 1
ATOM 1414 C CA . LYS A 1 179 ? 5.317 -1.069 12.952 1.00 97.88 179 LYS A CA 1
ATOM 1415 C C . LYS A 1 179 ? 4.626 0.224 12.522 1.00 97.88 179 LYS A C 1
ATOM 1417 O O . LYS A 1 179 ? 5.062 1.285 12.951 1.00 97.88 179 LYS A O 1
ATOM 1422 N N . SER A 1 180 ? 3.530 0.127 11.769 1.00 97.81 180 SER A N 1
ATOM 1423 C CA . SER A 1 180 ? 2.723 1.266 11.311 1.00 97.81 180 SER A CA 1
ATOM 1424 C C . SER A 1 180 ? 2.240 2.114 12.488 1.00 97.81 180 SER A C 1
ATOM 1426 O O . SER A 1 180 ? 2.505 3.314 12.551 1.00 97.81 180 SER A O 1
ATOM 1428 N N . ARG A 1 181 ? 1.647 1.486 13.510 1.00 97.94 181 ARG A N 1
ATOM 1429 C CA . ARG A 1 181 ? 1.232 2.165 14.747 1.00 97.94 181 ARG A CA 1
ATOM 1430 C C . ARG A 1 181 ? 2.391 2.865 15.456 1.00 97.94 181 ARG A C 1
ATOM 1432 O O . ARG A 1 181 ? 2.245 3.985 15.928 1.00 97.94 181 ARG A O 1
ATOM 1439 N N . ASP A 1 182 ? 3.535 2.211 15.595 1.00 98.06 182 ASP A N 1
ATOM 1440 C CA . ASP A 1 182 ? 4.615 2.760 16.412 1.00 98.06 182 ASP A CA 1
ATOM 1441 C C . ASP A 1 182 ? 5.381 3.880 15.674 1.00 98.06 182 ASP A C 1
ATOM 1443 O O . ASP A 1 182 ? 5.794 4.852 16.309 1.00 98.06 182 ASP A O 1
ATOM 1447 N N . THR A 1 183 ? 5.525 3.798 14.344 1.00 96.94 183 THR A N 1
ATOM 1448 C CA . THR A 1 183 ? 6.172 4.835 13.512 1.00 96.94 183 THR A CA 1
ATOM 1449 C C . THR A 1 183 ? 5.221 5.948 13.081 1.00 96.94 183 THR A C 1
ATOM 1451 O O . THR A 1 183 ? 5.674 7.036 12.728 1.00 96.94 183 THR A O 1
ATOM 1454 N N . GLY A 1 184 ? 3.907 5.689 13.111 1.00 95.62 184 GLY A N 1
ATOM 1455 C CA . GLY A 1 184 ? 2.835 6.494 12.512 1.00 95.62 184 GLY A CA 1
ATOM 1456 C C . GLY A 1 184 ? 3.007 6.813 11.036 1.00 95.62 184 GLY A C 1
ATOM 1457 O O . GLY A 1 184 ? 2.540 7.860 10.601 1.00 95.62 184 GLY A O 1
ATOM 1458 N N . GLN A 1 185 ? 3.683 5.933 10.306 1.00 94.75 185 GLN A N 1
ATOM 1459 C CA . GLN A 1 185 ? 3.849 5.998 8.859 1.00 94.75 185 GLN A CA 1
ATOM 1460 C C . GLN A 1 185 ? 3.155 4.801 8.209 1.00 94.75 185 GLN A C 1
ATOM 1462 O O . GLN A 1 185 ? 2.941 3.777 8.867 1.00 94.75 185 GLN A O 1
ATOM 1467 N N . GLY A 1 186 ? 2.867 4.918 6.915 1.00 95.25 186 GLY A N 1
ATOM 1468 C CA . GLY A 1 186 ? 2.434 3.796 6.093 1.00 95.25 186 GLY A CA 1
ATOM 1469 C C . GLY A 1 186 ? 3.473 2.680 6.118 1.00 95.25 186 GLY A C 1
ATOM 1470 O O . GLY A 1 186 ? 4.674 2.943 6.032 1.00 95.25 186 GLY A O 1
ATOM 1471 N N . VAL A 1 187 ? 3.025 1.434 6.267 1.00 96.88 187 VAL A N 1
ATOM 1472 C CA . VAL A 1 187 ? 3.910 0.261 6.237 1.00 96.88 187 VAL A CA 1
ATOM 1473 C C . VAL A 1 187 ? 3.381 -0.775 5.263 1.00 96.88 187 VAL A C 1
ATOM 1475 O O . VAL A 1 187 ? 2.287 -1.302 5.465 1.00 96.88 187 VAL A O 1
ATOM 1478 N N . ALA A 1 188 ? 4.192 -1.111 4.260 1.00 96.00 188 ALA A N 1
ATOM 1479 C CA . ALA A 1 188 ? 3.923 -2.211 3.347 1.00 96.00 188 ALA A CA 1
ATOM 1480 C C . ALA A 1 188 ? 4.383 -3.572 3.903 1.00 96.00 188 ALA A C 1
ATOM 1482 O O . ALA A 1 188 ? 5.441 -3.699 4.538 1.00 96.00 188 ALA A O 1
ATOM 1483 N N . THR A 1 189 ? 3.629 -4.629 3.601 1.00 94.38 189 THR A N 1
ATOM 1484 C CA . THR A 1 189 ? 4.089 -6.017 3.769 1.00 94.38 189 THR A CA 1
ATOM 1485 C C . THR A 1 189 ? 5.080 -6.402 2.673 1.00 94.38 189 THR A C 1
ATOM 1487 O O . THR A 1 189 ? 5.123 -5.784 1.613 1.00 94.38 189 THR A O 1
ATOM 1490 N N . ALA A 1 190 ? 5.842 -7.479 2.885 1.00 90.50 190 ALA A N 1
ATOM 1491 C CA . ALA A 1 190 ? 6.410 -8.214 1.751 1.00 90.50 190 ALA A CA 1
ATOM 1492 C C . ALA A 1 190 ? 5.278 -8.765 0.861 1.00 90.50 190 ALA A C 1
ATOM 1494 O O . ALA A 1 190 ? 4.101 -8.693 1.237 1.00 90.50 190 ALA A O 1
ATOM 1495 N N . ARG A 1 191 ? 5.623 -9.356 -0.287 1.00 88.00 191 ARG A N 1
ATOM 1496 C CA . ARG A 1 191 ? 4.627 -10.041 -1.118 1.00 88.00 191 ARG A CA 1
ATOM 1497 C C . ARG A 1 191 ? 3.885 -11.110 -0.306 1.00 88.00 191 ARG A C 1
ATOM 1499 O O . ARG A 1 191 ? 4.506 -11.902 0.407 1.00 88.00 191 ARG A O 1
ATOM 1506 N N . ILE A 1 192 ? 2.564 -11.137 -0.418 1.00 85.75 192 ILE A N 1
ATOM 1507 C CA . ILE A 1 192 ? 1.693 -12.122 0.219 1.00 85.75 192 ILE A CA 1
ATOM 1508 C C . ILE A 1 192 ? 0.700 -12.686 -0.796 1.00 85.75 192 ILE A C 1
ATOM 1510 O O . ILE A 1 192 ? 0.417 -12.071 -1.821 1.00 85.75 192 ILE A O 1
ATOM 1514 N N . THR A 1 193 ? 0.122 -13.839 -0.474 1.00 80.75 193 THR A N 1
ATOM 1515 C CA . THR A 1 193 ? -1.129 -14.282 -1.098 1.00 80.75 193 THR A CA 1
ATOM 1516 C C . THR A 1 193 ? -2.287 -13.623 -0.349 1.00 80.75 193 THR A C 1
ATOM 1518 O O . THR A 1 193 ? -2.385 -13.758 0.879 1.00 80.75 193 THR A O 1
ATOM 1521 N N . LEU A 1 194 ? -3.135 -12.875 -1.058 1.00 77.69 194 LEU A N 1
ATOM 1522 C CA . LEU A 1 194 ? -4.290 -12.207 -0.453 1.00 77.69 194 LEU A CA 1
ATOM 1523 C C . LEU A 1 194 ? -5.351 -13.245 -0.050 1.00 77.69 194 LEU A C 1
ATOM 1525 O O . LEU A 1 194 ? -5.381 -14.359 -0.566 1.00 77.69 194 LEU A O 1
ATOM 1529 N N . VAL A 1 195 ? -6.208 -12.909 0.918 1.00 74.62 195 VAL A N 1
ATOM 1530 C CA . VAL A 1 195 ? -7.270 -13.839 1.365 1.00 74.62 195 VAL A CA 1
ATOM 1531 C C . VAL A 1 195 ? -8.422 -13.871 0.365 1.00 74.62 195 VAL A C 1
ATOM 1533 O O . VAL A 1 195 ? -9.023 -14.919 0.162 1.00 74.62 195 VAL A O 1
ATOM 1536 N N . GLN A 1 196 ? -8.674 -12.726 -0.255 1.00 73.81 196 GLN A N 1
ATOM 1537 C CA . GLN A 1 196 ? -9.603 -12.492 -1.352 1.00 73.81 196 GLN A CA 1
ATOM 1538 C C . GLN A 1 196 ? -9.041 -12.889 -2.727 1.00 73.81 196 GLN A C 1
ATOM 1540 O O . GLN A 1 196 ? -9.710 -12.678 -3.729 1.00 73.81 196 GLN A O 1
ATOM 1545 N N . GLU A 1 197 ? -7.815 -13.428 -2.805 1.00 78.69 197 GLU A N 1
ATOM 1546 C CA . GLU A 1 197 ? -7.237 -13.753 -4.108 1.00 78.69 197 GLU A CA 1
ATOM 1547 C C . GLU A 1 197 ? -7.927 -14.967 -4.741 1.00 78.69 197 GLU A C 1
ATOM 1549 O O . GLU A 1 197 ? -8.068 -16.023 -4.118 1.00 78.69 197 GLU A O 1
ATOM 1554 N N . THR A 1 198 ? -8.321 -14.806 -6.000 1.00 64.12 198 THR A N 1
ATOM 1555 C CA . THR A 1 198 ? -8.930 -15.841 -6.839 1.00 64.12 198 THR A CA 1
ATOM 1556 C C . THR A 1 198 ? -7.974 -16.362 -7.912 1.00 64.12 198 THR A C 1
ATOM 1558 O O . THR A 1 198 ? -8.215 -17.430 -8.474 1.00 64.12 198 THR A O 1
ATOM 1561 N N . GLU A 1 199 ? -6.892 -15.633 -8.185 1.00 71.19 199 GLU A N 1
ATOM 1562 C CA . GLU A 1 199 ? -5.854 -15.959 -9.163 1.00 71.19 199 GLU A CA 1
ATOM 1563 C C . GLU A 1 199 ? -4.541 -16.416 -8.488 1.00 71.19 199 GLU A C 1
ATOM 1565 O O . GLU A 1 199 ? -4.453 -16.540 -7.269 1.00 71.19 199 GLU A O 1
ATOM 1570 N N . ASP A 1 200 ? -3.496 -16.714 -9.265 1.00 71.62 200 ASP A N 1
ATOM 1571 C CA . ASP A 1 200 ? -2.166 -17.071 -8.734 1.00 71.62 200 ASP A CA 1
ATOM 1572 C C . ASP A 1 200 ? -1.201 -15.883 -8.866 1.00 71.62 200 ASP A C 1
ATOM 1574 O O . ASP A 1 200 ? -0.172 -15.959 -9.540 1.00 71.62 200 ASP A O 1
ATOM 1578 N N . GLN A 1 201 ? -1.578 -14.745 -8.271 1.00 76.75 201 GLN A N 1
ATOM 1579 C CA . GLN A 1 201 ? -0.771 -13.525 -8.274 1.00 76.75 201 GLN A CA 1
ATOM 1580 C C . GLN A 1 201 ? -0.383 -13.059 -6.867 1.00 76.75 201 GLN A C 1
ATOM 1582 O O . GLN A 1 201 ? -1.046 -13.340 -5.865 1.00 76.75 201 GLN A O 1
ATOM 1587 N N . PHE A 1 202 ? 0.752 -12.361 -6.786 1.00 83.88 202 PHE A N 1
ATOM 1588 C CA . PHE A 1 202 ? 1.225 -11.770 -5.542 1.00 83.88 202 PHE A CA 1
ATOM 1589 C C . PHE A 1 202 ? 0.592 -10.399 -5.321 1.00 83.88 202 PHE A C 1
ATOM 1591 O O . PHE A 1 202 ? 0.603 -9.544 -6.206 1.00 83.88 202 PHE A O 1
ATOM 1598 N N . GLY A 1 203 ? 0.135 -10.171 -4.095 1.00 90.50 203 GLY A N 1
ATOM 1599 C CA . GLY A 1 203 ? -0.280 -8.857 -3.632 1.00 90.50 203 GLY A CA 1
ATOM 1600 C C . GLY A 1 203 ? 0.607 -8.340 -2.510 1.00 90.50 203 GLY A C 1
ATOM 1601 O O . GLY A 1 203 ? 1.473 -9.043 -1.978 1.00 90.50 203 GLY A O 1
ATOM 1602 N N . PHE A 1 204 ? 0.364 -7.104 -2.111 1.00 93.38 204 PHE A N 1
ATOM 1603 C CA . PHE A 1 204 ? 0.911 -6.537 -0.885 1.00 93.38 204 PHE A CA 1
ATOM 1604 C C . PHE A 1 204 ? -0.147 -5.672 -0.210 1.00 93.38 204 PHE A C 1
ATOM 1606 O O . PHE A 1 204 ? -1.127 -5.255 -0.824 1.00 93.38 204 PHE A O 1
ATOM 1613 N N . LEU A 1 205 ? 0.037 -5.457 1.087 1.00 95.56 205 LEU A N 1
ATOM 1614 C CA . LEU A 1 205 ? -0.839 -4.622 1.893 1.00 95.56 205 LEU A CA 1
ATOM 1615 C C . LEU A 1 205 ? -0.075 -3.397 2.358 1.00 95.56 205 LEU A C 1
ATOM 1617 O O . LEU A 1 205 ? 1.079 -3.548 2.763 1.00 95.56 205 LEU A O 1
ATOM 1621 N N . VAL A 1 206 ? -0.725 -2.236 2.389 1.00 97.19 206 VAL A N 1
ATOM 1622 C CA . VAL A 1 206 ? -0.182 -1.032 3.033 1.00 97.19 206 VAL A CA 1
ATOM 1623 C C . VAL A 1 206 ? -1.086 -0.607 4.180 1.00 97.19 206 VAL A C 1
ATOM 1625 O O . VAL A 1 206 ? -2.269 -0.352 3.987 1.00 97.19 206 VAL A O 1
ATOM 1628 N N . PHE A 1 207 ? -0.513 -0.526 5.380 1.00 97.25 207 PHE A N 1
ATOM 1629 C CA . PHE A 1 207 ? -1.211 -0.139 6.604 1.00 97.25 207 PHE A CA 1
ATOM 1630 C C . PHE A 1 207 ? -0.914 1.314 6.953 1.00 97.25 207 PHE A C 1
ATOM 1632 O O . PHE A 1 207 ? 0.212 1.629 7.352 1.00 97.25 207 PHE A O 1
ATOM 1639 N N . GLN A 1 208 ? -1.929 2.170 6.886 1.00 97.06 208 GLN A N 1
ATOM 1640 C CA . GLN A 1 208 ? -1.845 3.568 7.286 1.00 97.06 208 GLN A CA 1
ATOM 1641 C C . GLN A 1 208 ? -2.548 3.771 8.639 1.00 97.06 208 GLN A C 1
ATOM 1643 O O . GLN A 1 208 ? -3.749 3.522 8.753 1.00 97.06 208 GLN A O 1
ATOM 1648 N N . PRO A 1 209 ? -1.843 4.218 9.692 1.00 97.19 209 PRO A N 1
ATOM 1649 C CA . PRO A 1 209 ? -2.411 4.293 11.029 1.00 97.19 209 PRO A CA 1
ATOM 1650 C C . PRO A 1 209 ? -3.284 5.541 11.176 1.00 97.19 209 PRO A C 1
ATOM 1652 O O . PRO A 1 209 ? -2.933 6.635 10.722 1.00 97.19 209 PRO A O 1
ATOM 1655 N N . ILE A 1 210 ? -4.413 5.390 11.863 1.00 96.44 210 ILE A N 1
ATOM 1656 C CA . ILE A 1 210 ? -5.342 6.475 12.179 1.00 96.44 210 ILE A CA 1
ATOM 1657 C C . ILE A 1 210 ? -5.452 6.581 13.700 1.00 96.44 210 ILE A C 1
ATOM 1659 O O . ILE A 1 210 ? -5.802 5.622 14.391 1.00 96.44 210 ILE A O 1
ATOM 1663 N N . TYR A 1 211 ? -5.155 7.766 14.230 1.00 95.62 211 TYR A N 1
ATOM 1664 C CA . TYR A 1 211 ? -5.236 8.071 15.660 1.00 95.62 211 TYR A CA 1
ATOM 1665 C C . TYR A 1 211 ? -6.500 8.864 15.980 1.00 95.62 211 TYR A C 1
ATOM 1667 O O . TYR A 1 211 ? -7.023 9.597 15.140 1.00 95.62 211 TYR A O 1
ATOM 1675 N N . ARG A 1 212 ? -6.978 8.745 17.220 1.00 93.44 212 ARG A N 1
ATOM 1676 C CA . ARG A 1 212 ? -8.147 9.473 17.715 1.00 93.44 212 ARG A CA 1
ATOM 1677 C C . ARG A 1 212 ? -7.937 10.981 17.588 1.00 93.44 212 ARG A C 1
ATOM 1679 O O . ARG A 1 212 ? -6.947 11.539 18.062 1.00 93.44 212 ARG A O 1
ATOM 1686 N N . LYS A 1 213 ? -8.918 11.652 16.988 1.00 89.44 213 LYS A N 1
ATOM 1687 C CA . LYS A 1 213 ? -8.917 13.102 16.792 1.00 89.44 213 LYS A CA 1
ATOM 1688 C C . LYS A 1 213 ? -8.803 13.845 18.125 1.00 89.44 213 LYS A C 1
ATOM 1690 O O . LYS A 1 213 ? -9.547 13.573 19.062 1.00 89.44 213 LYS A O 1
ATOM 1695 N N . GLY A 1 214 ? -7.894 14.818 18.185 1.00 89.06 214 GLY A N 1
ATOM 1696 C CA . GLY A 1 214 ? -7.679 15.653 19.372 1.00 89.06 214 GLY A CA 1
ATOM 1697 C C . GLY A 1 214 ? -6.835 15.007 20.474 1.00 89.06 214 GLY A C 1
ATOM 1698 O O . GLY A 1 214 ? -6.634 15.638 21.509 1.00 89.06 214 GLY A O 1
ATOM 1699 N N . PHE A 1 215 ? -6.319 13.794 20.259 1.00 92.94 215 PHE A N 1
ATOM 1700 C CA . PHE A 1 215 ? -5.386 13.138 21.170 1.00 92.94 215 PHE A CA 1
ATOM 1701 C C . PHE A 1 215 ? -3.950 13.205 20.631 1.00 92.94 215 PHE A C 1
ATOM 1703 O O . PHE A 1 215 ? -3.754 13.202 19.414 1.00 92.94 215 PHE A O 1
ATOM 1710 N N . PRO A 1 216 ? -2.938 13.269 21.514 1.00 94.38 216 PRO A N 1
ATOM 1711 C CA . PRO A 1 216 ? -1.545 13.328 21.094 1.00 94.38 216 PRO A CA 1
ATOM 1712 C C . PRO A 1 216 ? -1.098 12.019 20.435 1.00 94.38 216 PRO A C 1
ATOM 1714 O O . PRO A 1 216 ? -1.565 10.933 20.788 1.00 94.38 216 PRO A O 1
ATOM 1717 N N . ALA A 1 217 ? -0.150 12.126 19.508 1.00 95.06 217 ALA A N 1
ATOM 1718 C CA . ALA A 1 217 ? 0.426 10.993 18.783 1.00 95.06 217 ALA A CA 1
ATOM 1719 C C . ALA A 1 217 ? 1.917 11.208 18.462 1.00 95.06 217 ALA A C 1
ATOM 1721 O O . ALA A 1 217 ? 2.450 10.622 17.524 1.00 95.06 217 ALA A O 1
ATOM 1722 N N . GLU A 1 218 ? 2.624 12.054 19.217 1.00 95.44 218 GLU A N 1
ATOM 1723 C CA . GLU A 1 218 ? 4.018 12.390 18.911 1.00 95.44 218 GLU A CA 1
ATOM 1724 C C . GLU A 1 218 ? 4.968 11.242 19.280 1.00 95.44 218 GLU A C 1
ATOM 1726 O O . GLU A 1 218 ? 5.874 10.904 18.517 1.00 95.44 218 GLU A O 1
ATOM 1731 N N . THR A 1 219 ? 4.721 10.594 20.419 1.00 97.75 219 THR A N 1
ATOM 1732 C CA . THR A 1 219 ? 5.528 9.488 20.957 1.00 97.75 219 THR A CA 1
ATOM 1733 C C . THR A 1 219 ? 4.906 8.120 20.681 1.00 97.75 219 THR A C 1
ATOM 1735 O O . THR A 1 219 ? 3.694 7.990 20.526 1.00 97.75 219 THR A O 1
ATOM 1738 N N . VAL A 1 220 ? 5.726 7.064 20.706 1.00 98.19 220 VAL A N 1
ATOM 1739 C CA . VAL A 1 220 ? 5.256 5.672 20.557 1.00 98.19 220 VAL A CA 1
ATOM 1740 C C . VAL A 1 220 ? 4.185 5.317 21.596 1.00 98.19 220 VAL A C 1
ATOM 1742 O O . VAL A 1 220 ? 3.190 4.680 21.263 1.00 98.19 220 VAL A O 1
ATOM 1745 N N . ALA A 1 221 ? 4.351 5.751 22.850 1.00 98.12 221 ALA A N 1
ATOM 1746 C CA . ALA A 1 221 ? 3.377 5.483 23.909 1.00 98.12 221 ALA A CA 1
ATOM 1747 C C . ALA A 1 221 ? 2.010 6.117 23.599 1.00 98.12 221 ALA A C 1
ATOM 1749 O O . ALA A 1 221 ? 0.991 5.433 23.657 1.00 98.12 221 ALA A O 1
ATOM 1750 N N . GLN A 1 222 ? 2.006 7.387 23.183 1.00 98.00 222 GLN A N 1
ATOM 1751 C CA . GLN A 1 222 ? 0.789 8.099 22.789 1.00 98.00 222 GLN A CA 1
ATOM 1752 C C . GLN A 1 222 ? 0.127 7.464 21.558 1.00 98.00 222 GLN A C 1
ATOM 1754 O O . GLN A 1 222 ? -1.085 7.277 21.547 1.00 98.00 222 GLN A O 1
ATOM 1759 N N . ARG A 1 223 ? 0.906 7.066 20.542 1.00 98.00 223 ARG A N 1
ATOM 1760 C CA . ARG A 1 223 ? 0.383 6.382 19.345 1.00 98.00 223 ARG A CA 1
ATOM 1761 C C . ARG A 1 223 ? -0.299 5.062 19.689 1.00 98.00 223 ARG A C 1
ATOM 1763 O O . ARG A 1 223 ? -1.384 4.778 19.191 1.00 98.00 223 ARG A O 1
ATOM 1770 N N . ARG A 1 224 ? 0.301 4.268 20.580 1.00 97.56 224 ARG A N 1
ATOM 1771 C CA . ARG A 1 224 ? -0.283 3.006 21.062 1.00 97.56 224 ARG A CA 1
ATOM 1772 C C . ARG A 1 224 ? -1.584 3.213 21.832 1.00 97.56 224 ARG A C 1
ATOM 1774 O O . ARG A 1 224 ? -2.536 2.455 21.654 1.00 97.56 224 ARG A O 1
ATOM 1781 N N . GLU A 1 225 ? -1.628 4.224 22.689 1.00 96.88 225 GLU A N 1
ATOM 1782 C CA . GLU A 1 225 ? -2.808 4.550 23.491 1.00 96.88 225 GLU A CA 1
ATOM 1783 C C . GLU A 1 225 ? -3.959 5.087 22.630 1.00 96.88 225 GLU A C 1
ATOM 1785 O O . GLU A 1 225 ? -5.108 4.664 22.782 1.00 96.88 225 GLU A O 1
ATOM 1790 N N . ASN A 1 226 ? -3.640 5.968 21.681 1.00 96.94 226 ASN A N 1
ATOM 1791 C CA . ASN A 1 226 ? -4.618 6.742 20.921 1.00 96.94 226 ASN A CA 1
ATOM 1792 C C . ASN A 1 226 ? -4.906 6.188 19.524 1.00 96.94 226 ASN A C 1
ATOM 1794 O O . ASN A 1 226 ? -5.572 6.858 18.738 1.00 96.94 226 ASN A O 1
ATOM 1798 N N . LEU A 1 227 ? -4.443 4.981 19.194 1.00 97.75 227 LEU A N 1
ATOM 1799 C CA . LEU A 1 227 ? -4.792 4.314 17.940 1.00 97.75 227 LEU A CA 1
ATOM 1800 C C . LEU A 1 227 ? -6.311 4.093 17.851 1.00 97.75 227 LEU A C 1
ATOM 1802 O O . LEU A 1 227 ? -6.899 3.465 18.735 1.00 97.75 227 LEU A O 1
ATOM 1806 N N . ALA A 1 228 ? -6.920 4.583 16.772 1.00 96.56 228 ALA A N 1
ATOM 1807 C CA . ALA A 1 228 ? -8.314 4.320 16.420 1.00 96.56 228 ALA A CA 1
ATOM 1808 C C . ALA A 1 228 ? -8.442 3.099 15.494 1.00 96.56 228 ALA A C 1
ATOM 1810 O O . ALA A 1 228 ? -9.374 2.312 15.634 1.00 96.56 228 ALA A O 1
ATOM 1811 N N . GLY A 1 229 ? -7.490 2.918 14.580 1.00 97.25 229 GLY A N 1
ATOM 1812 C CA . GLY A 1 229 ? -7.487 1.829 13.611 1.00 97.25 229 GLY A CA 1
ATOM 1813 C C . GLY A 1 229 ? -6.509 2.098 12.475 1.00 97.25 229 GLY A C 1
ATOM 1814 O O . GLY A 1 229 ? -5.576 2.889 12.634 1.00 97.25 229 GLY A O 1
ATOM 1815 N N . PHE A 1 230 ? -6.739 1.463 11.332 1.00 97.88 230 PHE A N 1
ATOM 1816 C CA . PHE A 1 230 ? -5.926 1.619 10.131 1.00 97.88 230 PHE A CA 1
ATOM 1817 C C . PHE A 1 230 ? -6.804 1.775 8.896 1.00 97.88 230 PHE A C 1
ATOM 1819 O O . PHE A 1 230 ? -7.804 1.072 8.759 1.00 97.88 230 PHE A O 1
ATOM 1826 N N . ALA A 1 231 ? -6.390 2.651 7.987 1.00 96.94 231 ALA A N 1
ATOM 1827 C CA . ALA A 1 231 ? -6.747 2.513 6.585 1.00 96.94 231 ALA A CA 1
ATOM 1828 C C . ALA A 1 231 ? -5.814 1.464 5.971 1.00 96.94 231 ALA A C 1
ATOM 1830 O O . ALA A 1 231 ? -4.619 1.427 6.292 1.00 96.94 231 ALA A O 1
ATOM 1831 N N . LEU A 1 232 ? -6.359 0.590 5.137 1.00 96.94 232 LEU A N 1
ATOM 1832 C CA . LEU A 1 232 ? -5.609 -0.495 4.525 1.00 96.94 232 LEU A CA 1
ATOM 1833 C C . LEU A 1 232 ? -5.876 -0.538 3.027 1.00 96.94 232 LEU A C 1
ATOM 1835 O O . LEU A 1 232 ? -7.026 -0.574 2.602 1.00 96.94 232 LEU A O 1
ATOM 1839 N N . GLY A 1 233 ? -4.798 -0.553 2.250 1.00 96.06 233 GLY A N 1
ATOM 1840 C CA . GLY A 1 233 ? -4.851 -0.766 0.809 1.00 96.06 233 GLY A CA 1
ATOM 1841 C C . GLY A 1 233 ? -4.433 -2.185 0.474 1.00 96.06 233 GLY A C 1
ATOM 1842 O O . GLY A 1 233 ? -3.443 -2.692 1.018 1.00 96.06 233 GLY A O 1
ATOM 1843 N N . VAL A 1 234 ? -5.199 -2.819 -0.404 1.00 95.62 234 VAL A N 1
ATOM 1844 C CA . VAL A 1 234 ? -4.943 -4.153 -0.934 1.00 95.62 234 VAL A CA 1
ATOM 1845 C C . VAL A 1 234 ? -4.541 -3.999 -2.390 1.00 95.62 234 VAL A C 1
ATOM 1847 O O . VAL A 1 234 ? -5.357 -3.599 -3.212 1.00 95.62 234 VAL A O 1
ATOM 1850 N N . PHE A 1 235 ? -3.298 -4.340 -2.712 1.00 93.81 235 PHE A N 1
ATOM 1851 C CA . PHE A 1 235 ? -2.736 -4.076 -4.031 1.00 93.81 235 PHE A CA 1
ATOM 1852 C C . PHE A 1 235 ? -2.376 -5.363 -4.753 1.00 93.81 235 PHE A C 1
ATOM 1854 O O . PHE A 1 235 ? -1.757 -6.261 -4.166 1.00 93.81 235 PHE A O 1
ATOM 1861 N N . ARG A 1 236 ? -2.706 -5.411 -6.042 1.00 91.12 236 ARG A N 1
ATOM 1862 C CA . ARG A 1 236 ? -2.285 -6.457 -6.975 1.00 91.12 236 ARG A CA 1
ATOM 1863 C C . ARG A 1 236 ? -1.147 -5.932 -7.831 1.00 91.12 236 ARG A C 1
ATOM 1865 O O . ARG A 1 236 ? -1.295 -4.964 -8.570 1.00 91.12 236 ARG A O 1
ATOM 1872 N N . ILE A 1 237 ? 0.026 -6.545 -7.685 1.00 88.88 237 ILE A N 1
ATOM 1873 C CA . ILE A 1 237 ? 1.255 -6.024 -8.297 1.00 88.88 237 ILE A CA 1
ATOM 1874 C C . ILE A 1 237 ? 1.174 -6.111 -9.822 1.00 88.88 237 ILE A C 1
ATOM 1876 O O . ILE A 1 237 ? 1.583 -5.175 -10.507 1.00 88.88 237 ILE A O 1
ATOM 1880 N N . THR A 1 238 ? 0.657 -7.227 -10.339 1.00 86.31 238 THR A N 1
ATOM 1881 C CA . THR A 1 238 ? 0.504 -7.464 -11.777 1.00 86.31 238 THR A CA 1
ATOM 1882 C C . THR A 1 238 ? -0.440 -6.434 -12.386 1.00 86.31 238 THR A C 1
ATOM 1884 O O . THR A 1 238 ? -0.021 -5.702 -13.277 1.00 86.31 238 THR A O 1
ATOM 1887 N N . ASP A 1 239 ? -1.653 -6.307 -11.844 1.00 87.06 239 ASP A N 1
ATOM 1888 C CA . ASP A 1 239 ? -2.691 -5.396 -12.340 1.00 87.06 239 ASP A CA 1
ATOM 1889 C C . ASP A 1 239 ? -2.210 -3.934 -12.336 1.00 87.06 239 ASP A C 1
ATOM 1891 O O . ASP A 1 239 ? -2.346 -3.223 -13.333 1.00 87.06 239 ASP A O 1
ATOM 1895 N N . MET A 1 240 ? -1.554 -3.505 -11.249 1.00 86.56 240 MET A N 1
ATOM 1896 C CA . MET A 1 240 ? -0.979 -2.161 -11.119 1.00 86.56 240 MET A CA 1
ATOM 1897 C C . MET A 1 240 ? 0.055 -1.868 -12.216 1.00 86.56 240 MET A C 1
ATOM 1899 O O . MET A 1 240 ? 0.033 -0.809 -12.847 1.00 86.56 240 MET A O 1
ATOM 1903 N N . LEU A 1 241 ? 0.968 -2.812 -12.461 1.00 85.31 241 LEU A N 1
ATOM 1904 C CA . LEU A 1 241 ? 2.023 -2.654 -13.459 1.00 85.31 241 LEU A CA 1
ATOM 1905 C C . LEU A 1 241 ? 1.426 -2.704 -14.866 1.00 85.31 241 LEU A C 1
ATOM 1907 O O . LEU A 1 241 ? 1.705 -1.819 -15.665 1.00 85.31 241 LEU A O 1
ATOM 1911 N N . GLU A 1 242 ? 0.578 -3.679 -15.180 1.00 83.94 242 GLU A N 1
ATOM 1912 C CA . GLU A 1 242 ? -0.041 -3.808 -16.501 1.00 83.94 242 GLU A CA 1
ATOM 1913 C C . GLU A 1 242 ? -0.897 -2.593 -16.872 1.00 83.94 242 GLU A C 1
ATOM 1915 O O . GLU A 1 242 ? -0.789 -2.099 -17.998 1.00 83.94 242 GLU A O 1
ATOM 1920 N N . ALA A 1 243 ? -1.668 -2.046 -15.930 1.00 81.81 243 ALA A N 1
ATOM 1921 C CA . ALA A 1 243 ? -2.448 -0.834 -16.156 1.00 81.81 243 ALA A CA 1
ATOM 1922 C C . ALA A 1 243 ? -1.555 0.376 -16.471 1.00 81.81 243 ALA A C 1
ATOM 1924 O O . ALA A 1 243 ? -1.770 1.066 -17.473 1.00 81.81 243 ALA A O 1
ATOM 1925 N N . SER A 1 244 ? -0.500 0.590 -15.676 1.00 80.00 244 SER A N 1
ATOM 1926 C CA . SER A 1 244 ? 0.489 1.644 -15.929 1.00 80.00 244 SER A CA 1
ATOM 1927 C C . SER A 1 244 ? 1.172 1.455 -17.286 1.00 80.00 244 SER A C 1
ATOM 1929 O O . SER A 1 244 ? 1.357 2.408 -18.053 1.00 80.00 244 SER A O 1
ATOM 1931 N N . LEU A 1 245 ? 1.494 0.204 -17.636 1.00 77.38 245 LEU A N 1
ATOM 1932 C CA . LEU A 1 245 ? 2.126 -0.135 -18.902 1.00 77.38 245 LEU A CA 1
ATOM 1933 C C . LEU A 1 245 ? 1.189 0.094 -20.107 1.00 77.38 245 LEU A C 1
ATOM 1935 O O . LEU A 1 245 ? 1.674 0.471 -21.179 1.00 77.38 245 LEU A O 1
ATOM 1939 N N . ALA A 1 246 ? -0.118 -0.121 -19.952 1.00 75.25 246 ALA A N 1
ATOM 1940 C CA . ALA A 1 246 ? -1.115 0.086 -21.001 1.00 75.25 246 ALA A CA 1
ATOM 1941 C C . ALA A 1 246 ? -1.400 1.573 -21.265 1.00 75.25 246 ALA A C 1
ATOM 1943 O O . ALA A 1 246 ? -1.478 1.989 -22.422 1.00 75.25 246 ALA A O 1
ATOM 1944 N N . GLN A 1 247 ? -1.514 2.393 -20.215 1.00 65.50 247 GLN A N 1
ATOM 1945 C CA . GLN A 1 247 ? -1.747 3.840 -20.345 1.00 65.50 247 GLN A CA 1
ATOM 1946 C C . GLN A 1 247 ? -0.598 4.560 -21.062 1.00 65.50 247 GLN A C 1
ATOM 1948 O O . GLN A 1 247 ? -0.803 5.511 -21.814 1.00 65.50 247 GLN A O 1
ATOM 1953 N N . SER A 1 248 ? 0.621 4.060 -20.898 1.00 59.34 248 SER A N 1
ATOM 1954 C CA . SER A 1 248 ? 1.832 4.609 -21.504 1.00 59.34 248 SER A CA 1
ATOM 1955 C C . SER A 1 248 ? 2.067 4.099 -22.937 1.00 59.34 248 SER A C 1
ATOM 1957 O O . SER A 1 248 ? 3.212 3.914 -23.354 1.00 59.34 248 SER A O 1
ATOM 1959 N N . SER A 1 249 ? 0.979 3.892 -23.694 1.00 49.91 249 SER A N 1
ATOM 1960 C CA . SER A 1 249 ? 0.934 3.543 -25.123 1.00 49.91 249 SER A CA 1
ATOM 1961 C C . SER A 1 249 ? 1.526 4.649 -26.011 1.00 49.91 249 SER A C 1
ATOM 1963 O O . SER A 1 249 ? 0.838 5.276 -26.813 1.00 49.91 249 SER A O 1
ATOM 1965 N N . VAL A 1 250 ? 2.830 4.881 -25.886 1.00 45.19 250 VAL A N 1
ATOM 1966 C CA . VAL A 1 250 ? 3.655 5.416 -26.965 1.00 45.19 250 VAL A CA 1
ATOM 1967 C C . VAL A 1 250 ? 3.888 4.250 -27.920 1.00 45.19 250 VAL A C 1
ATOM 1969 O O . VAL A 1 250 ? 4.391 3.204 -27.520 1.00 45.19 250 VAL A O 1
ATOM 1972 N N . GLU A 1 251 ? 3.406 4.433 -29.144 1.00 39.41 251 GLU A N 1
ATOM 1973 C CA . GLU A 1 251 ? 3.383 3.520 -30.284 1.00 39.41 251 GLU A CA 1
ATOM 1974 C C . GLU A 1 251 ? 4.292 2.281 -30.206 1.00 39.41 251 GLU A C 1
ATOM 1976 O O . GLU A 1 251 ? 5.514 2.345 -30.072 1.00 39.41 251 GLU A O 1
ATOM 1981 N N . THR A 1 252 ? 3.641 1.140 -30.418 1.00 36.81 252 THR A N 1
ATOM 1982 C CA . THR A 1 252 ? 4.116 -0.225 -30.675 1.00 36.81 252 THR A CA 1
ATOM 1983 C C . THR A 1 252 ? 5.013 -0.324 -31.929 1.00 36.81 252 THR A C 1
ATOM 1985 O O . THR A 1 252 ? 4.778 -1.126 -32.829 1.00 36.81 252 THR A O 1
ATOM 1988 N N . GLY A 1 253 ? 6.042 0.521 -32.021 1.00 32.88 253 GLY A N 1
ATOM 1989 C CA . GLY A 1 253 ? 7.035 0.556 -33.099 1.00 32.88 253 GLY A CA 1
ATOM 1990 C C . GLY A 1 253 ? 8.478 0.310 -32.640 1.00 32.88 253 GLY A C 1
ATOM 1991 O O . GLY A 1 253 ? 9.359 0.181 -33.487 1.00 32.88 253 GLY A O 1
ATOM 1992 N N . GLY A 1 254 ? 8.735 0.227 -31.329 1.00 43.19 254 GLY A N 1
ATOM 1993 C CA . GLY A 1 254 ? 10.045 -0.110 -30.759 1.00 43.19 254 GLY A CA 1
ATOM 1994 C C . GLY A 1 254 ? 10.071 -1.505 -30.115 1.00 43.19 254 GLY A C 1
ATOM 1995 O O . GLY A 1 254 ? 9.012 -2.010 -29.735 1.00 43.19 254 GLY A O 1
ATOM 1996 N N . PRO A 1 255 ? 11.251 -2.144 -29.972 1.00 51.22 255 PRO A N 1
ATOM 1997 C CA . PRO A 1 255 ? 11.382 -3.356 -29.163 1.00 51.22 255 PRO A CA 1
ATOM 1998 C C . PRO A 1 255 ? 10.909 -3.036 -27.737 1.00 51.22 255 PRO A C 1
ATOM 2000 O O . PRO A 1 255 ? 11.464 -2.148 -27.091 1.00 51.22 255 PRO A O 1
ATOM 2003 N N . GLY A 1 256 ? 9.832 -3.689 -27.285 1.00 69.50 256 GLY A N 1
ATOM 2004 C CA . GLY A 1 256 ? 9.230 -3.419 -25.974 1.00 69.50 256 GLY A CA 1
ATOM 2005 C C . GLY A 1 256 ? 10.254 -3.619 -24.861 1.00 69.50 256 GLY A C 1
ATOM 2006 O O . GLY A 1 256 ? 11.028 -4.552 -24.937 1.00 69.50 256 GLY A O 1
ATOM 2007 N N . LEU A 1 257 ? 10.321 -2.748 -23.856 1.00 79.44 257 LEU A N 1
ATOM 2008 C CA . LEU A 1 257 ? 11.281 -2.914 -22.758 1.00 79.44 257 LEU A CA 1
ATOM 2009 C C . LEU A 1 257 ? 10.892 -4.112 -21.882 1.00 79.44 257 LEU A C 1
ATOM 2011 O O . LEU A 1 257 ? 9.728 -4.249 -21.504 1.00 79.44 257 LEU A O 1
ATOM 2015 N N . ASP A 1 258 ? 11.873 -4.928 -21.503 1.00 85.69 258 ASP A N 1
ATOM 2016 C CA . ASP A 1 258 ? 11.701 -5.926 -20.454 1.00 85.69 258 ASP A CA 1
ATOM 2017 C C . ASP A 1 258 ? 11.659 -5.213 -19.103 1.00 85.69 258 ASP A C 1
ATOM 2019 O O . ASP A 1 258 ? 12.594 -4.493 -18.758 1.00 85.69 258 ASP A O 1
ATOM 2023 N N . VAL A 1 259 ? 10.592 -5.412 -18.330 1.00 87.81 259 VAL A N 1
ATOM 2024 C CA . VAL A 1 259 ? 10.391 -4.780 -17.022 1.00 87.81 259 VAL A CA 1
ATOM 2025 C C . VAL A 1 259 ? 10.459 -5.848 -15.945 1.00 87.81 259 VAL A C 1
ATOM 2027 O O . VAL A 1 259 ? 9.821 -6.890 -16.060 1.00 87.81 259 VAL A O 1
ATOM 2030 N N . SER A 1 260 ? 11.229 -5.603 -14.889 1.00 90.69 260 SER A N 1
ATOM 2031 C CA . SER A 1 260 ? 11.266 -6.442 -13.690 1.00 90.69 260 SER A CA 1
ATOM 2032 C C . SER A 1 260 ? 11.234 -5.578 -12.438 1.00 90.69 260 SER A C 1
ATOM 2034 O O . SER A 1 260 ? 11.943 -4.580 -12.354 1.00 90.69 260 SER A O 1
ATO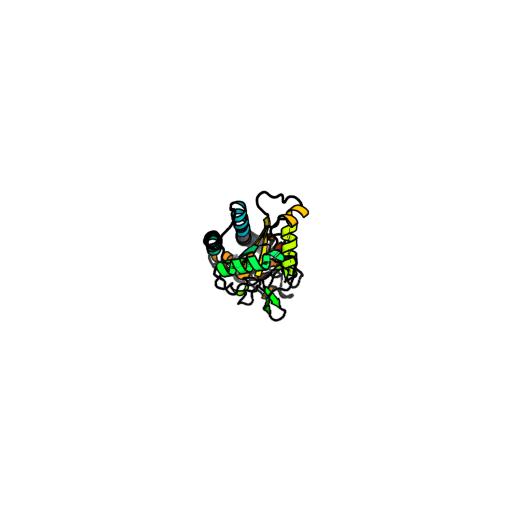M 2036 N N . LEU A 1 261 ? 10.426 -5.972 -11.459 1.00 92.44 261 LEU A N 1
ATOM 2037 C CA . LEU A 1 261 ? 10.267 -5.265 -10.194 1.00 92.44 261 LEU A CA 1
ATOM 2038 C C . LEU A 1 261 ? 10.701 -6.169 -9.043 1.00 92.44 261 LEU A C 1
ATOM 2040 O O . LEU A 1 261 ? 10.276 -7.326 -8.956 1.00 92.44 261 LEU A O 1
ATOM 2044 N N . TYR A 1 262 ? 11.531 -5.630 -8.153 1.00 94.12 262 TYR A N 1
ATOM 2045 C CA . TYR A 1 262 ? 12.081 -6.346 -7.013 1.00 94.12 262 TYR A CA 1
ATOM 2046 C C . TYR A 1 262 ? 11.840 -5.613 -5.698 1.00 94.12 262 TYR A C 1
ATOM 2048 O O . TYR A 1 262 ? 12.093 -4.423 -5.593 1.00 94.12 262 TYR A O 1
ATOM 2056 N N . ASP A 1 263 ? 11.485 -6.343 -4.650 1.00 95.94 263 ASP A N 1
ATOM 2057 C CA . ASP A 1 263 ? 11.542 -5.884 -3.269 1.00 95.94 263 ASP A CA 1
ATOM 2058 C C . ASP A 1 263 ? 12.915 -6.210 -2.671 1.00 95.94 263 ASP A C 1
ATOM 2060 O O . ASP A 1 263 ? 13.197 -7.346 -2.283 1.00 95.94 263 ASP A O 1
ATOM 2064 N N . ARG A 1 264 ? 13.795 -5.213 -2.579 1.00 96.00 264 ARG A N 1
ATOM 2065 C CA . ARG A 1 264 ? 15.148 -5.382 -2.028 1.00 96.00 264 ARG A CA 1
ATOM 2066 C C . ARG A 1 264 ? 15.172 -5.500 -0.506 1.00 96.00 264 ARG A C 1
ATOM 2068 O O . ARG A 1 264 ? 16.197 -5.907 0.041 1.00 96.00 264 ARG A O 1
ATOM 2075 N N . SER A 1 265 ? 14.063 -5.216 0.175 1.00 94.75 265 SER A N 1
ATOM 2076 C CA . SER A 1 265 ? 13.904 -5.444 1.613 1.00 94.75 265 SER A CA 1
ATOM 2077 C C . SER A 1 265 ? 13.474 -6.880 1.949 1.00 94.75 265 SER A C 1
ATOM 2079 O O . SER A 1 265 ? 13.540 -7.274 3.113 1.00 94.75 265 SER A O 1
ATOM 2081 N N . ALA A 1 266 ? 13.025 -7.668 0.966 1.00 92.19 266 ALA A N 1
ATOM 2082 C CA . ALA A 1 266 ? 12.603 -9.054 1.164 1.00 92.19 266 ALA A CA 1
ATOM 2083 C C . ALA A 1 266 ? 13.777 -10.061 1.125 1.00 92.19 266 ALA A C 1
ATOM 2085 O O . ALA A 1 266 ? 14.822 -9.788 0.515 1.00 92.19 266 ALA A O 1
ATOM 2086 N N . PRO A 1 267 ? 13.605 -11.261 1.724 1.00 90.56 267 PRO A N 1
ATOM 2087 C CA . PRO A 1 267 ? 14.492 -12.402 1.496 1.00 90.56 267 PRO A CA 1
ATOM 2088 C C . PRO A 1 267 ? 14.666 -12.695 0.003 1.00 90.56 267 PRO A C 1
ATOM 2090 O O . PRO A 1 267 ? 13.748 -12.474 -0.787 1.00 90.56 267 PRO A O 1
ATOM 2093 N N . ARG A 1 268 ? 15.837 -13.208 -0.393 1.00 87.75 268 ARG A N 1
ATOM 2094 C CA . ARG A 1 268 ? 16.260 -13.326 -1.802 1.00 87.75 268 ARG A CA 1
ATOM 2095 C C . ARG A 1 268 ? 15.241 -14.061 -2.682 1.00 87.75 268 ARG A C 1
ATOM 2097 O O . ARG A 1 268 ? 15.003 -13.668 -3.817 1.00 87.75 268 ARG A O 1
ATOM 2104 N N . GLU A 1 269 ? 14.633 -15.107 -2.146 1.00 87.19 269 GLU A N 1
ATOM 2105 C CA . GLU A 1 269 ? 13.628 -15.958 -2.783 1.00 87.19 269 GLU A CA 1
ATOM 2106 C C . GLU A 1 269 ? 12.250 -15.289 -2.954 1.00 87.19 269 GLU A C 1
ATOM 2108 O O . GLU A 1 269 ? 11.401 -15.789 -3.695 1.00 87.19 269 GLU A O 1
ATOM 2113 N N . GLN A 1 270 ? 12.032 -14.149 -2.294 1.00 87.75 270 GLN A N 1
ATOM 2114 C CA . GLN A 1 270 ? 10.796 -13.365 -2.330 1.00 87.75 270 GLN A CA 1
ATOM 2115 C C . GLN A 1 270 ? 10.959 -11.985 -2.973 1.00 87.75 270 GLN A C 1
ATOM 2117 O O . GLN A 1 270 ? 9.983 -11.246 -3.040 1.00 87.75 270 GLN A O 1
ATOM 2122 N N . GLN A 1 271 ? 12.154 -11.639 -3.464 1.00 91.62 271 GLN A N 1
ATOM 2123 C CA . GLN A 1 271 ? 12.395 -10.303 -4.011 1.00 91.62 271 GLN A CA 1
ATOM 2124 C C . GLN A 1 271 ? 11.643 -10.058 -5.312 1.00 91.62 271 GLN A C 1
ATOM 2126 O O . GLN A 1 271 ? 11.174 -8.952 -5.506 1.00 91.62 271 GLN A O 1
ATOM 2131 N N . LEU A 1 272 ? 11.522 -11.039 -6.211 1.00 91.06 272 LEU A N 1
ATOM 2132 C CA . LEU A 1 272 ? 10.832 -10.813 -7.483 1.00 91.06 272 LEU A CA 1
ATOM 2133 C C . LEU A 1 272 ? 9.333 -10.578 -7.246 1.00 91.06 272 LEU A C 1
ATOM 2135 O O . LEU A 1 272 ? 8.638 -11.464 -6.744 1.00 91.06 272 LEU A O 1
ATOM 2139 N N . LEU A 1 273 ? 8.858 -9.399 -7.629 1.00 90.38 273 LEU A N 1
ATOM 2140 C CA . LEU A 1 273 ? 7.462 -8.994 -7.522 1.00 90.38 273 LEU A CA 1
ATOM 2141 C C . LEU A 1 273 ? 6.730 -9.142 -8.859 1.00 90.38 273 LEU A C 1
ATOM 2143 O O . LEU A 1 273 ? 5.619 -9.655 -8.888 1.00 90.38 273 LEU A O 1
ATOM 2147 N N . PHE A 1 274 ? 7.374 -8.737 -9.956 1.00 88.00 274 PHE A N 1
ATOM 2148 C CA . PHE A 1 274 ? 6.803 -8.764 -11.304 1.00 88.00 274 PHE A CA 1
ATOM 2149 C C . PHE A 1 274 ? 7.907 -8.885 -12.358 1.00 88.00 274 PHE A C 1
ATOM 2151 O O . PHE A 1 274 ? 9.018 -8.389 -12.152 1.00 88.00 274 PHE A O 1
ATOM 2158 N N . THR A 1 275 ? 7.612 -9.528 -13.490 1.00 86.56 275 THR A N 1
ATOM 2159 C CA . THR A 1 275 ? 8.478 -9.504 -14.676 1.00 86.56 275 THR A CA 1
ATOM 2160 C C . THR A 1 275 ? 7.684 -9.736 -15.960 1.00 86.56 275 THR A C 1
ATOM 2162 O O . THR A 1 275 ? 6.823 -10.612 -15.995 1.00 86.56 275 THR A O 1
ATOM 2165 N N . THR A 1 276 ? 8.000 -8.997 -17.026 1.00 82.81 276 THR A N 1
ATOM 2166 C CA . THR A 1 276 ? 7.436 -9.234 -18.370 1.00 82.81 276 THR A CA 1
ATOM 2167 C C . THR A 1 276 ? 8.139 -10.370 -19.114 1.00 82.81 276 THR A C 1
ATOM 2169 O O . THR A 1 276 ? 7.581 -10.920 -20.060 1.00 82.81 276 THR A O 1
ATOM 2172 N N . ASN A 1 277 ? 9.354 -10.744 -18.694 1.00 76.44 277 ASN A N 1
ATOM 2173 C CA . ASN A 1 277 ? 10.151 -11.788 -19.333 1.00 76.44 277 ASN A CA 1
ATOM 2174 C C . ASN A 1 277 ? 10.757 -12.742 -18.284 1.00 76.44 277 ASN A C 1
ATOM 2176 O O . ASN A 1 277 ? 11.887 -12.545 -17.824 1.00 76.44 277 ASN A O 1
ATOM 2180 N N . PRO A 1 278 ? 10.042 -13.821 -17.917 1.00 63.03 278 PRO A N 1
ATOM 2181 C CA . PRO A 1 278 ? 10.476 -14.745 -16.869 1.00 63.03 278 PRO A CA 1
ATOM 2182 C C . PRO A 1 278 ? 11.747 -15.540 -17.222 1.00 63.03 278 PRO A C 1
ATOM 2184 O O . PRO A 1 278 ? 12.359 -16.138 -16.336 1.00 63.03 278 PRO A O 1
ATOM 2187 N N . VAL A 1 279 ? 12.176 -15.550 -18.492 1.00 53.66 279 VAL A N 1
ATOM 2188 C CA . VAL A 1 279 ? 13.342 -16.321 -18.960 1.00 53.66 279 VAL A CA 1
ATOM 2189 C C . VAL A 1 279 ? 14.668 -15.649 -18.570 1.00 53.66 279 VAL A C 1
ATOM 2191 O O . VAL A 1 279 ? 15.605 -16.347 -18.173 1.00 53.66 279 VAL A O 1
ATOM 2194 N N . ASN A 1 280 ? 14.716 -14.311 -18.542 1.00 50.25 280 ASN A N 1
ATOM 2195 C CA . ASN A 1 280 ? 15.909 -13.527 -18.177 1.00 50.25 280 ASN A CA 1
ATOM 2196 C C . ASN A 1 280 ? 16.311 -13.656 -16.689 1.00 50.25 280 ASN A C 1
ATOM 2198 O O . ASN A 1 280 ? 17.390 -13.219 -16.290 1.00 50.25 280 ASN A O 1
ATOM 2202 N N . GLY A 1 281 ? 15.480 -14.297 -15.856 1.00 42.62 281 GLY A N 1
ATOM 2203 C CA . GLY A 1 281 ? 15.800 -14.640 -14.465 1.00 42.62 281 GLY A CA 1
ATOM 2204 C C . GLY A 1 281 ? 16.667 -15.898 -14.294 1.00 42.62 281 GLY A C 1
ATOM 2205 O O . GLY A 1 281 ? 17.053 -16.223 -13.168 1.00 42.62 281 GLY A O 1
ATOM 2206 N N . THR A 1 282 ? 16.980 -16.628 -15.373 1.00 38.00 282 THR A N 1
ATOM 2207 C CA . THR A 1 282 ? 17.807 -17.843 -15.308 1.00 38.00 282 THR A CA 1
ATOM 2208 C C . THR A 1 282 ? 19.297 -17.531 -15.448 1.00 38.00 282 THR A C 1
ATOM 2210 O O . THR A 1 282 ? 19.750 -16.883 -16.389 1.00 38.00 282 THR A O 1
ATOM 2213 N N . ALA A 1 283 ? 20.091 -18.012 -14.485 1.00 38.25 283 ALA A N 1
ATOM 2214 C CA . ALA A 1 283 ? 21.545 -17.897 -14.499 1.00 38.25 283 ALA A CA 1
ATOM 2215 C C . ALA A 1 283 ? 22.124 -18.618 -15.733 1.00 38.25 283 ALA A C 1
ATOM 2217 O O . ALA A 1 283 ? 22.270 -19.839 -15.727 1.00 38.25 283 ALA A O 1
ATOM 2218 N N . GLY A 1 284 ? 22.428 -17.874 -16.800 1.00 42.34 284 GLY A N 1
ATOM 2219 C CA . GLY A 1 284 ? 22.990 -18.441 -18.030 1.00 42.34 284 GLY A CA 1
ATOM 2220 C C . GLY A 1 284 ? 22.878 -17.581 -19.291 1.00 42.34 284 GLY A C 1
ATOM 2221 O O . GLY A 1 284 ? 23.620 -17.835 -20.238 1.00 42.34 284 GLY A O 1
ATOM 2222 N N . GLN A 1 285 ? 22.008 -16.567 -19.327 1.00 45.91 285 GLN A N 1
ATOM 2223 C CA . GLN A 1 285 ? 21.945 -15.619 -20.446 1.00 45.91 285 GLN A CA 1
ATOM 2224 C C . GLN A 1 285 ? 22.947 -14.472 -20.272 1.00 45.91 285 GLN A C 1
ATOM 2226 O O . GLN A 1 285 ? 23.250 -14.049 -19.154 1.00 45.91 285 GLN A O 1
ATOM 2231 N N . ALA A 1 286 ? 23.500 -13.998 -21.393 1.00 47.25 286 ALA A N 1
ATOM 2232 C CA . ALA A 1 286 ? 24.336 -12.805 -21.399 1.00 47.25 286 ALA A CA 1
ATOM 2233 C C . ALA A 1 286 ? 23.520 -11.625 -20.839 1.00 47.25 286 ALA A C 1
ATOM 2235 O O . ALA A 1 286 ? 22.342 -11.511 -21.182 1.00 47.25 286 ALA A O 1
ATOM 2236 N N . PRO A 1 287 ? 24.103 -10.774 -19.975 1.00 54.28 287 PRO A N 1
ATOM 2237 C CA . PRO A 1 287 ? 23.392 -9.621 -19.441 1.00 54.28 287 PRO A CA 1
ATOM 2238 C C . PRO A 1 287 ? 22.868 -8.752 -20.592 1.00 54.28 287 PRO A C 1
ATOM 2240 O O . PRO A 1 287 ? 23.538 -8.664 -21.630 1.00 54.28 287 PRO A O 1
ATOM 2243 N N . PRO A 1 288 ? 21.696 -8.115 -20.426 1.00 59.78 288 PRO A N 1
ATOM 2244 C CA . PRO A 1 288 ? 21.176 -7.206 -21.435 1.00 59.78 288 PRO A CA 1
ATOM 2245 C C . PRO A 1 288 ? 22.236 -6.150 -21.755 1.00 59.78 288 PRO A C 1
ATOM 2247 O O . PRO A 1 288 ? 22.939 -5.667 -20.865 1.00 59.78 288 PRO A O 1
ATOM 2250 N N . HIS A 1 289 ? 22.378 -5.802 -23.036 1.00 69.00 289 HIS A N 1
ATOM 2251 C CA . HIS A 1 289 ? 23.375 -4.809 -23.446 1.00 69.00 289 HIS A CA 1
ATOM 2252 C C . HIS A 1 289 ? 23.085 -3.418 -22.885 1.00 69.00 289 HIS A C 1
ATOM 2254 O O . HIS A 1 289 ? 24.019 -2.639 -22.717 1.00 69.00 289 HIS A O 1
ATOM 2260 N N . LEU A 1 290 ? 21.811 -3.142 -22.593 1.00 83.00 290 LEU A N 1
ATOM 2261 C CA . LEU A 1 290 ? 21.303 -1.883 -22.075 1.00 83.00 290 LEU A CA 1
ATOM 2262 C C . LEU A 1 290 ? 20.329 -2.186 -20.938 1.00 83.00 290 LEU A C 1
ATOM 2264 O O . LEU A 1 290 ? 19.393 -2.972 -21.114 1.00 83.00 290 LEU A O 1
ATOM 2268 N N . SER A 1 291 ? 20.558 -1.569 -19.784 1.00 88.19 291 SER A N 1
ATOM 2269 C CA . SER A 1 291 ? 19.681 -1.682 -18.622 1.00 88.19 291 SER A CA 1
ATOM 2270 C C . SER A 1 291 ? 19.635 -0.370 -17.855 1.00 88.19 291 SER A C 1
ATOM 2272 O O . SER A 1 291 ? 20.673 0.260 -17.646 1.00 88.19 291 SER A O 1
ATOM 2274 N N . LEU A 1 292 ? 18.455 -0.012 -17.372 1.00 90.62 292 LEU A N 1
ATOM 2275 C CA . LEU A 1 292 ? 18.236 1.050 -16.405 1.00 90.62 292 LEU A CA 1
ATOM 2276 C C . LEU A 1 292 ? 17.717 0.414 -15.116 1.00 90.62 292 LEU A C 1
ATOM 2278 O O . LEU A 1 292 ? 16.822 -0.427 -15.162 1.00 90.62 292 LEU A O 1
ATOM 2282 N N . SER A 1 293 ? 18.256 0.835 -13.974 1.00 93.44 293 SER A N 1
ATOM 2283 C CA . SER A 1 293 ? 17.711 0.493 -12.662 1.00 93.44 293 SER A CA 1
ATOM 2284 C C . SER A 1 293 ? 17.353 1.761 -11.896 1.00 93.44 293 SER A C 1
ATOM 2286 O O . SER A 1 293 ? 18.093 2.750 -11.932 1.00 93.44 293 SER A O 1
ATOM 2288 N N . ARG A 1 294 ? 16.217 1.722 -11.200 1.00 94.56 294 ARG A N 1
ATOM 2289 C CA . ARG A 1 294 ? 15.776 2.747 -10.258 1.00 94.56 294 ARG A CA 1
ATOM 2290 C C . ARG A 1 294 ? 15.320 2.114 -8.962 1.00 94.56 294 ARG A C 1
ATOM 2292 O O . ARG A 1 294 ? 14.589 1.131 -8.981 1.00 94.56 294 ARG A O 1
ATOM 2299 N N . THR A 1 295 ? 15.695 2.740 -7.854 1.00 96.12 295 THR A N 1
ATOM 2300 C CA . THR A 1 295 ? 15.293 2.319 -6.515 1.00 96.12 295 THR A CA 1
ATOM 2301 C C . THR A 1 295 ? 14.459 3.410 -5.863 1.00 96.12 295 THR A C 1
ATOM 2303 O O . THR A 1 295 ? 14.882 4.565 -5.858 1.00 96.12 295 THR A O 1
ATOM 2306 N N . PHE A 1 296 ? 13.324 3.040 -5.278 1.00 95.69 296 PHE A N 1
ATOM 2307 C CA . PHE A 1 296 ? 12.402 3.954 -4.600 1.00 95.69 296 PHE A CA 1
ATOM 2308 C C . PHE A 1 296 ? 11.778 3.300 -3.356 1.00 95.69 296 PHE A C 1
ATOM 2310 O O . PHE A 1 296 ? 11.878 2.085 -3.157 1.00 95.69 296 PHE A O 1
ATOM 2317 N N . ASP A 1 297 ? 11.205 4.122 -2.471 1.00 95.12 297 ASP A N 1
ATOM 2318 C CA . ASP A 1 297 ? 10.507 3.656 -1.267 1.00 95.12 297 ASP A CA 1
ATOM 2319 C C . ASP A 1 297 ? 9.023 3.423 -1.562 1.00 95.12 297 ASP A C 1
ATOM 2321 O O . ASP A 1 297 ? 8.380 4.241 -2.212 1.00 95.12 297 ASP A O 1
ATOM 2325 N N . VAL A 1 298 ? 8.488 2.317 -1.050 1.00 94.44 298 VAL A N 1
ATOM 2326 C CA . VAL A 1 298 ? 7.061 1.994 -1.060 1.00 94.44 298 VAL A CA 1
ATOM 2327 C C . VAL A 1 298 ? 6.651 1.651 0.364 1.00 94.44 298 VAL A C 1
ATOM 2329 O O . VAL A 1 298 ? 6.853 0.526 0.832 1.00 94.44 298 VAL A O 1
ATOM 2332 N N . ALA A 1 299 ? 6.123 2.650 1.075 1.00 94.31 299 ALA A N 1
ATOM 2333 C CA . ALA A 1 299 ? 5.663 2.546 2.460 1.00 94.31 299 ALA A CA 1
ATOM 2334 C C . ALA A 1 299 ? 6.672 1.809 3.371 1.00 94.31 299 ALA A C 1
ATOM 2336 O O . ALA A 1 299 ? 6.352 0.827 4.053 1.00 94.31 299 ALA A O 1
ATOM 2337 N N . GLY A 1 300 ? 7.933 2.257 3.346 1.00 93.56 300 GLY A N 1
ATOM 2338 C CA . GLY A 1 300 ? 9.012 1.718 4.174 1.00 93.56 300 GLY A CA 1
ATOM 2339 C C . GLY A 1 300 ? 9.643 0.420 3.662 1.00 93.56 300 GLY A C 1
ATOM 2340 O O . GLY A 1 300 ? 10.315 -0.271 4.443 1.00 93.56 300 GLY A O 1
ATOM 2341 N N . ARG A 1 301 ? 9.416 0.064 2.391 1.00 94.69 301 ARG A N 1
ATOM 2342 C CA . ARG A 1 301 ? 10.111 -1.010 1.666 1.00 94.69 301 ARG A CA 1
ATOM 2343 C C . ARG A 1 301 ? 10.893 -0.428 0.501 1.00 94.69 301 ARG A C 1
ATOM 2345 O O . ARG A 1 301 ? 10.415 0.454 -0.194 1.00 94.69 301 ARG A O 1
ATOM 2352 N N . THR A 1 302 ? 12.082 -0.960 0.256 1.00 96.75 302 THR A N 1
ATOM 2353 C CA . THR A 1 302 ? 12.942 -0.513 -0.842 1.00 96.75 302 THR A CA 1
ATOM 2354 C C . THR A 1 302 ? 12.687 -1.367 -2.073 1.00 96.75 302 THR A C 1
ATOM 2356 O O . THR A 1 302 ? 13.073 -2.539 -2.100 1.00 96.75 302 THR A O 1
ATOM 2359 N N . TRP A 1 303 ? 12.046 -0.796 -3.085 1.00 96.12 303 TRP A N 1
ATOM 2360 C CA . TRP A 1 303 ? 11.787 -1.469 -4.354 1.00 96.12 303 TRP A CA 1
ATOM 2361 C C . TRP A 1 303 ? 12.797 -1.046 -5.412 1.00 96.12 303 TRP A C 1
ATOM 2363 O O . TRP A 1 303 ? 13.273 0.084 -5.403 1.00 96.12 303 TRP A O 1
ATOM 2373 N N . GLU A 1 304 ? 13.140 -1.964 -6.310 1.00 96.44 304 GLU A N 1
ATOM 2374 C CA . GLU A 1 304 ? 13.984 -1.714 -7.471 1.00 96.44 304 GLU A CA 1
ATOM 2375 C C . GLU A 1 304 ? 13.253 -2.120 -8.748 1.00 96.44 304 GLU A C 1
ATOM 2377 O O . GLU A 1 304 ? 12.864 -3.277 -8.921 1.00 96.44 304 GLU A O 1
ATOM 2382 N N . LEU A 1 305 ? 13.113 -1.163 -9.654 1.00 94.50 305 LEU A N 1
ATOM 2383 C CA . LEU A 1 305 ? 12.574 -1.340 -10.988 1.00 94.50 305 LEU A CA 1
ATOM 2384 C C . LEU A 1 305 ? 13.727 -1.412 -11.990 1.00 94.50 305 LEU A C 1
ATOM 2386 O O . LEU A 1 305 ? 14.554 -0.504 -12.070 1.00 94.50 305 LEU A O 1
ATOM 2390 N N . VAL A 1 306 ? 13.763 -2.491 -12.763 1.00 92.56 306 VAL A N 1
ATOM 2391 C CA . VAL A 1 306 ? 14.776 -2.758 -13.782 1.00 92.56 306 VAL A CA 1
ATOM 2392 C C . VAL A 1 306 ? 14.103 -2.803 -15.145 1.00 92.56 306 VAL A C 1
ATOM 2394 O O . VAL A 1 306 ? 13.195 -3.604 -15.359 1.00 92.56 306 VAL A O 1
ATOM 2397 N N . LEU A 1 307 ? 14.566 -1.956 -16.063 1.00 89.81 307 LEU A N 1
ATOM 2398 C CA . LEU A 1 307 ? 14.160 -1.962 -17.464 1.00 89.81 307 LEU A CA 1
ATOM 2399 C C . LEU A 1 307 ? 15.350 -2.384 -18.315 1.00 89.81 307 LEU A C 1
ATOM 2401 O O . LEU A 1 307 ? 16.452 -1.865 -18.138 1.00 89.81 307 LEU A O 1
ATOM 2405 N N . ALA A 1 308 ? 15.139 -3.311 -19.238 1.00 87.31 308 ALA A N 1
ATOM 2406 C CA . ALA A 1 308 ? 16.184 -3.858 -20.090 1.00 87.31 308 ALA A CA 1
ATOM 2407 C C . ALA A 1 308 ? 15.732 -3.945 -21.551 1.00 87.31 308 ALA A C 1
ATOM 2409 O O . ALA A 1 308 ? 14.545 -4.055 -21.849 1.00 87.31 308 ALA A O 1
ATOM 2410 N N . SER A 1 309 ? 16.691 -3.893 -22.474 1.00 82.00 309 SER A N 1
ATOM 2411 C CA . SER A 1 309 ? 16.427 -4.220 -23.880 1.00 82.00 309 SER A CA 1
ATOM 2412 C C . SER A 1 309 ? 16.190 -5.737 -24.032 1.00 82.00 309 SER A C 1
ATOM 2414 O O . SER A 1 309 ? 17.004 -6.496 -23.497 1.00 82.00 309 SER A O 1
ATOM 2416 N N . PRO A 1 310 ? 15.154 -6.194 -24.772 1.00 68.12 310 PRO A N 1
ATOM 2417 C CA . PRO A 1 310 ? 14.852 -7.623 -24.969 1.00 68.12 310 PRO A CA 1
ATOM 2418 C C . PRO A 1 310 ? 15.962 -8.407 -25.656 1.00 68.12 310 PRO A C 1
ATOM 2420 O O . PRO A 1 310 ? 16.143 -9.596 -25.401 1.00 68.12 310 PRO A O 1
ATOM 2423 N N . ASP A 1 311 ? 16.701 -7.739 -26.544 1.00 64.12 311 ASP A N 1
ATOM 2424 C CA . ASP A 1 311 ? 17.736 -8.364 -27.351 1.00 64.12 311 ASP A CA 1
ATOM 2425 C C . ASP A 1 311 ? 19.130 -7.966 -26.858 1.00 64.12 311 ASP A C 1
ATOM 2427 O O . ASP A 1 311 ? 19.535 -6.800 -26.889 1.00 64.12 311 ASP A O 1
ATOM 2431 N N . ALA A 1 312 ? 19.927 -8.982 -26.524 1.00 50.66 312 ALA A N 1
ATOM 2432 C CA . ALA A 1 312 ? 21.386 -8.906 -26.468 1.00 50.66 312 ALA A CA 1
ATOM 2433 C C . ALA A 1 312 ? 22.023 -8.940 -27.881 1.00 50.66 312 ALA A C 1
ATOM 2435 O O . ALA A 1 312 ? 23.178 -9.316 -28.045 1.00 50.66 312 ALA A O 1
ATOM 2436 N N . GLY A 1 313 ? 21.278 -8.599 -28.934 1.00 45.91 313 GLY A N 1
ATOM 2437 C CA . GLY A 1 313 ? 21.734 -8.695 -30.315 1.00 45.91 313 GLY A CA 1
ATOM 2438 C C . GLY A 1 313 ? 21.341 -7.459 -31.097 1.00 45.91 313 GLY A C 1
ATOM 2439 O O . GLY A 1 313 ? 20.180 -7.295 -31.451 1.00 45.91 313 GLY A O 1
ATOM 2440 N N . LEU A 1 314 ? 22.319 -6.607 -31.413 1.00 46.09 314 LEU A N 1
ATOM 2441 C CA . LEU A 1 314 ? 22.191 -5.638 -32.500 1.00 46.09 314 LEU A CA 1
ATOM 2442 C C . LEU A 1 314 ? 21.605 -6.372 -33.711 1.00 46.09 314 LEU A C 1
ATOM 2444 O O . LEU A 1 314 ? 22.211 -7.323 -34.212 1.00 46.09 314 LEU A O 1
ATOM 2448 N N . SER A 1 315 ? 20.398 -5.983 -34.126 1.00 46.00 315 SER A N 1
ATOM 2449 C CA . SER A 1 315 ? 19.712 -6.655 -35.222 1.00 46.00 315 SER A CA 1
ATOM 2450 C C . SER A 1 315 ? 20.628 -6.704 -36.449 1.00 46.00 315 SER A C 1
ATOM 2452 O O . SER A 1 315 ? 21.278 -5.725 -36.816 1.00 46.00 315 SER A O 1
ATOM 2454 N N . VAL A 1 316 ? 20.672 -7.864 -37.106 1.00 42.19 316 VAL A N 1
ATOM 2455 C CA . VAL A 1 316 ? 21.478 -8.144 -38.311 1.00 42.19 316 VAL A CA 1
ATOM 2456 C C . VAL A 1 316 ? 21.245 -7.107 -39.431 1.00 42.19 316 VAL A C 1
ATOM 2458 O O . VAL A 1 316 ? 22.057 -6.983 -40.345 1.00 42.19 316 VAL A O 1
ATOM 2461 N N . TRP A 1 317 ? 20.175 -6.313 -39.337 1.00 46.47 317 TRP A N 1
ATOM 2462 C CA . TRP A 1 317 ? 19.842 -5.196 -40.216 1.00 46.47 317 TRP A CA 1
ATOM 2463 C C . TRP A 1 317 ? 20.835 -4.020 -40.186 1.00 46.47 317 TRP A C 1
ATOM 2465 O O . TRP A 1 317 ? 21.052 -3.430 -41.244 1.00 46.47 317 TRP A O 1
ATOM 2475 N N . SER A 1 318 ? 21.497 -3.707 -39.061 1.00 51.12 318 SER A N 1
ATOM 2476 C CA . SER A 1 318 ? 22.502 -2.618 -39.029 1.00 51.12 318 SER A CA 1
ATOM 2477 C C . SER A 1 318 ? 23.784 -2.985 -39.787 1.00 51.12 318 SER A C 1
ATOM 2479 O O . SER A 1 318 ? 24.434 -2.149 -40.415 1.00 51.12 318 SER A O 1
ATOM 2481 N N . ILE A 1 319 ? 24.105 -4.280 -39.832 1.00 52.34 319 ILE A N 1
ATOM 2482 C CA . ILE A 1 319 ? 25.321 -4.798 -40.463 1.00 52.34 319 ILE A CA 1
ATOM 2483 C C . ILE A 1 319 ? 25.260 -4.650 -41.996 1.00 52.34 319 ILE A C 1
ATOM 2485 O O . ILE A 1 319 ? 26.278 -4.368 -42.624 1.00 52.34 319 ILE A O 1
ATOM 2489 N N . TRP A 1 320 ? 24.086 -4.770 -42.630 1.00 50.78 320 TRP A N 1
ATOM 2490 C CA . TRP A 1 320 ? 23.963 -4.666 -44.095 1.00 50.78 320 TRP A CA 1
ATOM 2491 C C . TRP A 1 320 ? 24.179 -3.247 -44.641 1.00 50.78 320 TRP A C 1
ATOM 2493 O O . TRP A 1 320 ? 24.760 -3.102 -45.719 1.00 50.78 320 TRP A O 1
ATOM 2503 N N . GLN A 1 321 ? 23.780 -2.202 -43.907 1.00 53.28 321 GLN A N 1
ATOM 2504 C CA . GLN A 1 321 ? 24.041 -0.814 -44.314 1.00 53.28 321 GLN A CA 1
ATOM 2505 C C . GLN A 1 321 ? 25.537 -0.480 -44.251 1.00 53.28 321 GLN A C 1
ATOM 2507 O O . GLN A 1 321 ? 26.068 0.184 -45.144 1.00 53.28 321 GLN A O 1
ATOM 2512 N N . ALA A 1 322 ? 26.243 -1.041 -43.267 1.00 49.88 322 ALA A N 1
ATOM 2513 C CA . ALA A 1 322 ? 27.691 -0.933 -43.169 1.00 49.88 322 ALA A CA 1
ATOM 2514 C C . ALA A 1 322 ? 28.434 -1.609 -44.337 1.00 49.88 322 ALA A C 1
ATOM 2516 O O . ALA A 1 322 ? 29.383 -1.039 -44.880 1.00 49.88 322 ALA A O 1
ATOM 2517 N N . TRP A 1 323 ? 27.998 -2.796 -44.779 1.00 53.91 323 TRP A N 1
ATOM 2518 C CA . TRP A 1 323 ? 28.590 -3.454 -45.954 1.00 53.91 323 TRP A CA 1
ATOM 2519 C C . TRP A 1 323 ? 28.273 -2.724 -47.264 1.00 53.91 323 TRP A C 1
ATOM 2521 O O . TRP A 1 323 ? 29.126 -2.670 -48.149 1.00 53.91 323 TRP A O 1
ATOM 2531 N N . ALA A 1 324 ? 27.088 -2.119 -47.390 1.00 56.44 324 ALA A N 1
ATOM 2532 C CA . ALA A 1 324 ? 26.732 -1.311 -48.557 1.00 56.44 324 ALA A CA 1
ATOM 2533 C C . ALA A 1 324 ? 27.625 -0.061 -48.694 1.00 56.44 324 ALA A C 1
ATOM 2535 O O . ALA A 1 324 ? 28.023 0.284 -49.807 1.00 56.44 324 ALA A O 1
ATOM 2536 N N . ALA A 1 325 ? 28.009 0.566 -47.576 1.00 52.47 325 ALA A N 1
ATOM 2537 C CA . ALA A 1 325 ? 28.962 1.677 -47.564 1.00 52.47 325 ALA A CA 1
ATOM 2538 C C . ALA A 1 325 ? 30.388 1.247 -47.967 1.00 52.47 325 ALA A C 1
ATOM 2540 O O . ALA A 1 325 ? 31.092 2.000 -48.635 1.00 52.47 325 ALA A O 1
ATOM 2541 N N . LEU A 1 326 ? 30.799 0.021 -47.619 1.00 54.62 326 LEU A N 1
ATOM 2542 C CA . LEU A 1 326 ? 32.083 -0.569 -48.027 1.00 54.62 326 LEU A CA 1
ATOM 2543 C C . LEU A 1 326 ? 32.121 -0.990 -49.504 1.00 54.62 326 LEU A C 1
ATOM 2545 O O . LEU A 1 326 ? 33.182 -0.938 -50.115 1.00 54.62 326 LEU A O 1
ATOM 2549 N N . ALA A 1 327 ? 30.993 -1.406 -50.084 1.00 55.41 327 ALA A N 1
ATOM 2550 C CA . ALA A 1 327 ? 30.911 -1.816 -51.489 1.00 55.41 327 ALA A CA 1
ATOM 2551 C C . ALA A 1 327 ? 30.784 -0.635 -52.473 1.00 55.41 327 ALA A C 1
ATOM 2553 O O . ALA A 1 327 ? 31.011 -0.810 -53.670 1.00 55.41 327 ALA A O 1
ATOM 2554 N N . GLY A 1 328 ? 30.398 0.548 -51.984 1.00 50.38 328 GLY A N 1
ATOM 2555 C CA . GLY A 1 328 ? 30.234 1.766 -52.785 1.00 50.38 328 GLY A CA 1
ATOM 2556 C C . GLY A 1 328 ? 31.466 2.678 -52.864 1.00 50.38 328 GLY A C 1
ATOM 2557 O O . GLY A 1 328 ? 31.368 3.730 -53.498 1.00 50.38 328 GLY A O 1
ATOM 2558 N N . GLY A 1 329 ? 32.579 2.312 -52.214 1.00 42.19 329 GLY A N 1
ATOM 2559 C CA . GLY A 1 329 ? 33.833 3.080 -52.153 1.00 42.19 329 GLY A CA 1
ATOM 2560 C C . GLY A 1 329 ? 34.977 2.460 -52.943 1.00 42.19 329 GLY A C 1
ATOM 2561 O O . GLY A 1 329 ? 35.081 1.215 -52.971 1.00 42.19 329 GLY A O 1
#